Protein AF-A0A958LJ96-F1 (afdb_monomer)

Foldseek 3Di:
DLLCCQQAVLLLVLLLVCLLPVLLVLLLVLQQCVLVCVLVVCVVVVHDSCVVRQVVQLVVLLVVQLVSSVVSSVVVVVVVLCCCCPVVVDDSVVVVVVNVVPDDPVSNVNSSNLRSVLSNQLSVLSNVLSNPFDDHSVSSVVSSVVSSVVSSVVSVVSSVVSVVVVVVVCVVVVPD

Secondary structure (DSSP, 8-state):
-HHHIIIIIHHHHHHHHHIIIIIHHHHHHHHHHHHTTHHHHHHHTT--HIIIIIHHHHHHHHHHHHHHHHHHHHHHHHHHHHIIIIIT---HHHHHHHHHHH--HHHHHHHHHHHHHHHHHHHHHHHHHHHT--SHHHHHHHHHHHHHHHHHHHHHHHHHHHHHHHHHHHHHHT--

Nearest PDB structures (foldseek):
  7ch9-assembly1_G  TM=9.518E-01  e=1.137E-09  Pseudomonas aeruginosa PAO1
  7ch9-assembly1_H  TM=9.539E-01  e=8.954E-09  Pseudomonas aeruginosa PAO1
  8fee-assembly1_I  TM=9.618E-01  e=1.138E-08  Mycolicibacterium smegmatis MC2 155
  8fef-assembly1_J  TM=9.385E-01  e=2.574E-08  Mycolicibacterium smegmatis MC2 155
  6z5u-assembly1_A  TM=9.523E-01  e=6.721E-08  Acinetobacter baumannii

Solvent-accessible surface area (backbone atoms only — not comparable to full-atom values): 8596 Å² total; per-residue (Å²): 109,67,58,58,32,37,53,49,50,28,25,51,52,46,42,47,53,45,26,51,56,54,23,23,52,48,4,33,52,35,10,49,35,37,62,67,45,52,49,58,51,37,45,76,72,72,44,62,52,59,66,70,62,44,50,59,50,28,53,50,31,29,62,45,29,26,57,54,26,54,53,49,40,51,53,52,52,53,52,50,51,51,44,42,39,74,71,66,66,44,61,65,68,61,53,52,54,53,47,65,74,64,51,54,77,65,45,48,52,52,10,36,52,52,16,21,51,38,19,38,52,21,33,52,39,9,41,51,30,3,59,69,29,59,73,55,76,64,20,22,56,52,25,16,51,51,18,27,53,54,24,46,55,48,42,55,54,48,47,57,53,49,56,50,52,53,52,53,50,33,66,72,70,70,65,127

Sequence (176 aa):
VALGITRELGPVLTGLIVSARAGGAMAARLGTMRVSEQIDALEVMGLNPKQYLVSPRIIAAVLAMPLLCGVFDFVAMAGAQFLCIHVLNLDEAIFWDKITLWIDPGDINEGLFKAGVFGMVFAAVCTYMGFNTTGGAKGVGEATNKGVVYSMVLIICTNFFMTNLIRFYYGLMGID

pLDDT: mean 90.46, std 7.51, range [49.44, 97.31]

Radius of gyration: 20.04 Å; Cα contacts (8 Å, |Δi|>4): 212; chains: 1; bounding box: 49×41×55 Å

Mean predicted aligned error: 5.23 Å

Structure (mmCIF, N/CA/C/O backbone):
data_AF-A0A958LJ96-F1
#
_entry.id   AF-A0A958LJ96-F1
#
loop_
_atom_site.group_PDB
_atom_site.id
_atom_site.type_symbol
_atom_site.label_atom_id
_atom_site.label_alt_id
_atom_site.label_comp_id
_atom_site.label_asym_id
_atom_site.label_entity_id
_atom_site.label_seq_id
_atom_site.pdbx_PDB_ins_code
_atom_site.Cartn_x
_atom_site.Cartn_y
_atom_site.Cartn_z
_atom_site.occupancy
_atom_site.B_iso_or_equiv
_atom_site.auth_seq_id
_atom_site.auth_comp_id
_atom_site.auth_asym_id
_atom_site.auth_atom_id
_atom_site.pdbx_PDB_model_num
ATOM 1 N N . VAL A 1 1 ? 17.748 3.626 -15.945 1.00 70.12 1 VAL A N 1
ATOM 2 C CA . VAL A 1 1 ? 16.542 4.264 -15.363 1.00 70.12 1 VAL A CA 1
ATOM 3 C C . VAL A 1 1 ? 15.343 3.344 -15.496 1.00 70.12 1 VAL A C 1
ATOM 5 O O . VAL A 1 1 ? 14.822 2.932 -14.475 1.00 70.12 1 VAL A O 1
ATOM 8 N N . ALA A 1 2 ? 14.985 2.950 -16.719 1.00 71.44 2 ALA A N 1
ATOM 9 C CA . ALA A 1 2 ? 13.783 2.172 -16.996 1.00 71.44 2 ALA A CA 1
ATOM 10 C C . ALA A 1 2 ? 13.685 0.856 -16.180 1.00 71.44 2 ALA A C 1
ATOM 12 O O . ALA A 1 2 ? 12.790 0.753 -15.353 1.00 71.44 2 ALA A O 1
ATOM 13 N N . LEU A 1 3 ? 14.667 -0.054 -16.271 1.00 75.94 3 LEU A N 1
ATOM 14 C CA . LEU A 1 3 ? 14.675 -1.333 -15.526 1.00 75.94 3 LEU A CA 1
ATOM 15 C C . LEU A 1 3 ? 14.585 -1.179 -13.989 1.00 75.94 3 LEU A C 1
ATOM 17 O O . LEU A 1 3 ? 13.859 -1.902 -13.313 1.00 75.94 3 LEU A O 1
ATOM 21 N N . GLY A 1 4 ? 15.332 -0.228 -13.417 1.00 78.38 4 GLY A N 1
ATOM 22 C CA . GLY A 1 4 ? 15.355 -0.012 -11.963 1.00 78.38 4 GLY A CA 1
ATOM 23 C C . GLY A 1 4 ? 14.067 0.614 -11.420 1.00 78.38 4 GLY A C 1
ATOM 24 O O . GLY A 1 4 ? 13.701 0.369 -10.270 1.00 78.38 4 GLY A O 1
ATOM 25 N N . ILE A 1 5 ? 13.376 1.409 -12.244 1.00 80.50 5 ILE A N 1
ATOM 26 C CA . ILE A 1 5 ? 12.079 1.985 -11.890 1.00 80.50 5 ILE A CA 1
ATOM 27 C C . ILE A 1 5 ? 10.994 0.917 -11.986 1.00 80.50 5 ILE A C 1
ATOM 29 O O . ILE A 1 5 ? 10.329 0.672 -10.988 1.00 80.50 5 ILE A O 1
ATOM 33 N N . THR A 1 6 ? 10.875 0.220 -13.114 1.00 78.38 6 THR A N 1
ATOM 34 C CA . THR A 1 6 ? 9.764 -0.715 -13.345 1.00 78.38 6 THR A CA 1
ATOM 35 C C . THR A 1 6 ? 9.784 -1.935 -12.419 1.00 78.38 6 THR A C 1
ATOM 37 O O . THR A 1 6 ? 8.726 -2.383 -11.985 1.00 78.38 6 THR A O 1
ATOM 40 N N . ARG A 1 7 ? 10.960 -2.466 -12.047 1.00 79.50 7 ARG A N 1
ATOM 41 C CA . ARG A 1 7 ? 11.039 -3.682 -11.205 1.00 79.50 7 ARG A CA 1
ATOM 42 C C . ARG A 1 7 ? 10.992 -3.453 -9.701 1.00 79.50 7 ARG A C 1
ATOM 44 O O . ARG A 1 7 ? 10.573 -4.345 -8.958 1.00 79.50 7 ARG A O 1
ATOM 51 N N . GLU A 1 8 ? 11.520 -2.324 -9.240 1.00 85.38 8 GLU A N 1
ATOM 52 C CA . GLU A 1 8 ? 11.842 -2.125 -7.822 1.00 85.38 8 GLU A CA 1
ATOM 53 C C . GLU A 1 8 ? 11.304 -0.790 -7.313 1.00 85.38 8 GLU A C 1
ATOM 55 O O . GLU A 1 8 ? 10.409 -0.758 -6.468 1.00 85.38 8 GLU A O 1
ATOM 60 N N . LEU A 1 9 ? 11.826 0.330 -7.825 1.00 87.50 9 LEU A N 1
ATOM 61 C CA . LEU A 1 9 ? 11.530 1.639 -7.241 1.00 87.50 9 LEU A CA 1
ATOM 62 C C . LEU A 1 9 ? 10.073 2.067 -7.455 1.00 87.50 9 LEU A C 1
ATOM 64 O O . LEU A 1 9 ? 9.486 2.639 -6.542 1.00 87.50 9 LEU A O 1
ATOM 68 N N . GLY A 1 10 ? 9.476 1.778 -8.609 1.00 88.56 10 GLY A N 1
ATOM 69 C CA . GLY A 1 10 ? 8.091 2.122 -8.937 1.00 88.56 10 GLY A CA 1
ATOM 70 C C . GLY A 1 10 ? 7.085 1.506 -7.963 1.00 88.56 10 GLY A C 1
ATOM 71 O O . GLY A 1 10 ? 6.395 2.250 -7.251 1.00 88.56 10 GLY A O 1
ATOM 72 N N . PRO A 1 11 ? 7.051 0.166 -7.830 1.00 91.12 11 PRO A N 1
ATOM 73 C CA . PRO A 1 11 ? 6.160 -0.520 -6.897 1.00 91.12 11 PRO A CA 1
ATOM 74 C C . PRO A 1 11 ? 6.373 -0.104 -5.438 1.00 91.12 11 PRO A C 1
ATOM 76 O O . PRO A 1 11 ? 5.402 0.123 -4.710 1.00 91.12 11 PRO A O 1
ATOM 79 N N . VAL A 1 12 ? 7.631 0.038 -5.001 1.00 94.19 12 VAL A N 1
ATOM 80 C CA . VAL A 1 12 ? 7.959 0.391 -3.612 1.00 94.19 12 VAL A CA 1
ATOM 81 C C . VAL A 1 12 ? 7.545 1.825 -3.290 1.00 94.19 12 VAL A C 1
ATOM 83 O O . VAL A 1 12 ? 6.852 2.049 -2.297 1.00 94.19 12 VAL A O 1
ATOM 86 N N . LEU A 1 13 ? 7.918 2.805 -4.120 1.00 94.38 13 LEU A N 1
ATOM 87 C CA . LEU A 1 13 ? 7.583 4.212 -3.878 1.00 94.38 13 LEU A CA 1
ATOM 88 C C . LEU A 1 13 ? 6.072 4.443 -3.936 1.00 94.38 13 LEU A C 1
ATOM 90 O O . LEU A 1 13 ? 5.521 5.116 -3.062 1.00 94.38 13 LEU A O 1
ATOM 94 N N . THR A 1 14 ? 5.392 3.826 -4.906 1.00 94.31 14 THR A N 1
ATOM 95 C CA . THR A 1 14 ? 3.927 3.863 -4.990 1.00 94.31 14 THR A CA 1
ATOM 96 C C . THR A 1 14 ? 3.304 3.270 -3.726 1.00 94.31 14 THR A C 1
ATOM 98 O O . THR A 1 14 ? 2.437 3.893 -3.114 1.00 94.31 14 THR A O 1
ATOM 101 N N . GLY A 1 15 ? 3.791 2.112 -3.268 1.00 94.31 15 GLY A N 1
ATOM 102 C CA . GLY A 1 15 ? 3.335 1.468 -2.035 1.00 94.31 15 GLY A CA 1
ATOM 103 C C . GLY A 1 15 ? 3.486 2.347 -0.796 1.00 94.31 15 GLY A C 1
ATOM 104 O O . GLY A 1 15 ? 2.545 2.461 -0.011 1.00 94.31 15 GLY A O 1
ATOM 105 N N . LEU A 1 16 ? 4.633 3.010 -0.631 1.00 95.75 16 LEU A N 1
ATOM 106 C CA . LEU A 1 16 ? 4.902 3.891 0.509 1.00 95.75 16 LEU A CA 1
ATOM 107 C C . LEU A 1 16 ? 3.998 5.134 0.517 1.00 95.75 16 LEU A C 1
ATOM 109 O O . LEU A 1 16 ? 3.472 5.517 1.562 1.00 95.75 16 LEU A O 1
ATOM 113 N N . ILE A 1 17 ? 3.790 5.768 -0.639 1.00 95.69 17 ILE A N 1
ATOM 114 C CA . ILE A 1 17 ? 2.962 6.980 -0.739 1.00 95.69 17 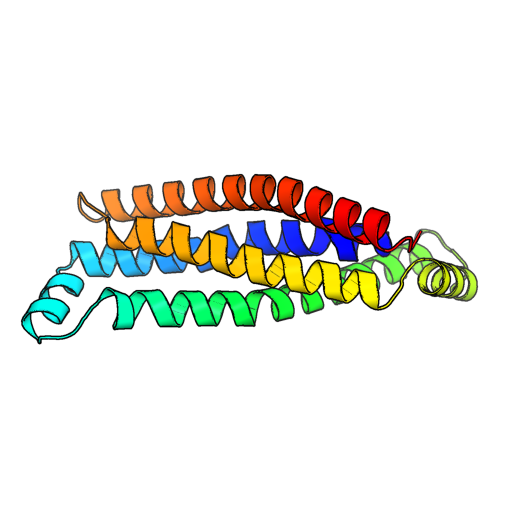ILE A CA 1
ATOM 115 C C . ILE A 1 17 ? 1.480 6.639 -0.540 1.00 95.69 17 ILE A C 1
ATOM 117 O O . ILE A 1 17 ? 0.760 7.334 0.189 1.00 95.69 17 ILE A O 1
ATOM 121 N N . VAL A 1 18 ? 1.012 5.560 -1.171 1.00 95.75 18 VAL A N 1
ATOM 122 C CA . VAL A 1 18 ? -0.391 5.137 -1.092 1.00 95.75 18 VAL A CA 1
ATOM 123 C C . VAL A 1 18 ? -0.729 4.627 0.307 1.00 95.75 18 VAL A C 1
ATOM 125 O O . VAL A 1 18 ? -1.793 4.972 0.825 1.00 95.75 18 VAL A O 1
ATOM 128 N N . SER A 1 19 ? 0.167 3.892 0.972 1.00 95.75 19 SER A N 1
ATOM 129 C CA . SER A 1 19 ? -0.056 3.460 2.357 1.00 95.75 19 SER A CA 1
ATOM 130 C C . SER A 1 19 ? -0.181 4.652 3.312 1.00 95.75 19 SER A C 1
ATOM 132 O O . SER A 1 19 ? -1.082 4.671 4.153 1.00 95.75 19 SER A O 1
ATOM 134 N N . ALA A 1 20 ? 0.623 5.703 3.119 1.00 95.31 20 ALA A N 1
ATOM 135 C CA . ALA A 1 20 ? 0.533 6.927 3.910 1.00 95.31 20 ALA A CA 1
ATOM 136 C C . ALA A 1 20 ? -0.816 7.638 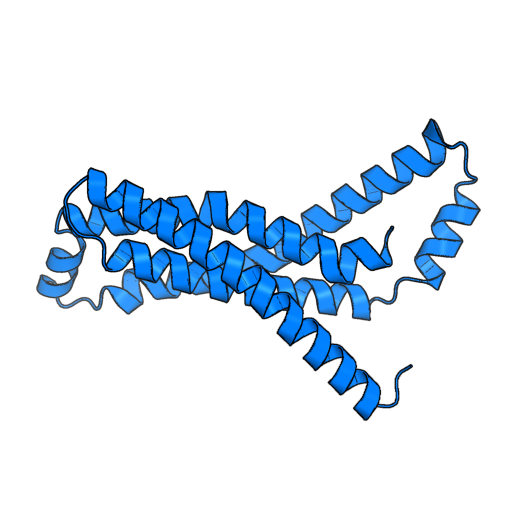3.740 1.00 95.31 20 ALA A C 1
ATOM 138 O O . ALA A 1 20 ? -1.469 8.003 4.718 1.00 95.31 20 ALA A O 1
ATOM 139 N N . ARG A 1 21 ? -1.245 7.845 2.489 1.00 95.75 21 ARG A N 1
ATOM 140 C CA . ARG A 1 21 ? -2.447 8.629 2.169 1.00 95.75 21 ARG A CA 1
ATOM 141 C C . ARG A 1 21 ? -3.723 7.806 2.295 1.00 95.75 21 ARG A C 1
ATOM 143 O O . ARG A 1 21 ? -4.604 8.143 3.085 1.00 95.75 21 ARG A O 1
ATOM 150 N N . ALA A 1 22 ? -3.837 6.745 1.502 1.00 95.56 22 ALA A N 1
ATOM 151 C CA . ALA A 1 22 ? -5.030 5.911 1.451 1.00 95.56 22 ALA A CA 1
ATOM 152 C C . ALA A 1 22 ? -5.120 5.001 2.680 1.00 95.56 22 ALA A C 1
ATOM 154 O O . ALA A 1 22 ? -6.177 4.942 3.305 1.00 95.56 22 ALA A O 1
ATOM 155 N N . GLY A 1 23 ? -4.018 4.354 3.0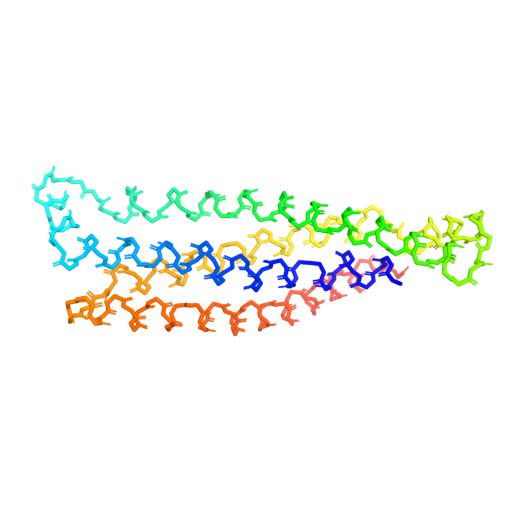76 1.00 95.56 23 GLY A N 1
ATOM 156 C CA . GLY A 1 23 ? -3.977 3.520 4.282 1.00 95.56 23 GLY A CA 1
ATOM 157 C C . GLY A 1 23 ? -4.273 4.320 5.553 1.00 95.56 23 GLY A C 1
ATOM 158 O O . GLY A 1 23 ? -5.119 3.915 6.352 1.00 95.56 23 GLY A O 1
ATOM 159 N N . GLY A 1 24 ? -3.681 5.512 5.688 1.00 95.69 24 GLY A N 1
ATOM 160 C CA . GLY A 1 24 ? -3.994 6.442 6.775 1.00 95.69 24 GLY A CA 1
ATOM 161 C C . GLY A 1 24 ? -5.479 6.826 6.825 1.00 95.69 24 GLY A C 1
ATOM 162 O O . GLY A 1 24 ? -6.120 6.718 7.869 1.00 95.69 24 GLY A O 1
ATOM 163 N N . ALA A 1 25 ? -6.076 7.186 5.684 1.00 96.69 25 ALA A N 1
ATOM 164 C CA . ALA A 1 25 ? -7.505 7.499 5.612 1.00 96.69 25 ALA A CA 1
ATOM 165 C C . ALA A 1 25 ? -8.408 6.293 5.944 1.00 96.69 25 ALA A C 1
ATOM 167 O O . ALA A 1 25 ? -9.453 6.461 6.578 1.00 96.69 25 ALA A O 1
ATOM 168 N N . MET A 1 26 ? -8.020 5.076 5.541 1.00 95.69 26 MET A N 1
ATOM 169 C CA . MET A 1 26 ? -8.741 3.844 5.884 1.00 95.69 26 MET A CA 1
ATOM 170 C C . MET A 1 26 ? -8.707 3.572 7.390 1.00 95.69 26 MET A C 1
ATOM 172 O O . MET A 1 26 ? -9.757 3.307 7.979 1.00 95.69 26 MET A O 1
ATOM 176 N N . ALA A 1 27 ? -7.524 3.670 8.006 1.00 96.38 27 ALA A N 1
ATOM 177 C CA . ALA A 1 27 ? -7.338 3.477 9.440 1.00 96.38 27 ALA A CA 1
ATOM 178 C C . ALA A 1 27 ? -8.127 4.518 10.246 1.00 96.38 27 ALA A C 1
ATOM 180 O O . ALA A 1 27 ? -8.875 4.146 11.148 1.00 96.38 27 ALA A O 1
ATOM 181 N N . ALA A 1 28 ? -8.045 5.795 9.862 1.00 96.56 28 ALA A N 1
ATOM 182 C CA . ALA A 1 28 ? -8.764 6.878 10.522 1.00 96.56 28 ALA A CA 1
ATOM 183 C C . ALA A 1 28 ? -10.285 6.680 10.463 1.00 96.56 28 ALA A C 1
ATOM 185 O O . ALA A 1 28 ? -10.952 6.762 11.490 1.00 96.56 28 ALA A O 1
ATOM 186 N N . ARG A 1 29 ? -10.842 6.347 9.288 1.00 96.06 29 ARG A N 1
ATOM 187 C CA . ARG A 1 29 ? -12.288 6.101 9.144 1.00 96.06 29 ARG A CA 1
ATOM 188 C C . ARG A 1 29 ? -12.759 4.930 9.999 1.00 96.06 29 ARG A C 1
ATOM 190 O O . ARG A 1 29 ? -13.771 5.053 10.678 1.00 96.06 29 ARG A O 1
ATOM 197 N N . LEU A 1 30 ? -12.037 3.809 9.979 1.00 96.12 30 LEU A N 1
ATOM 198 C CA . LEU A 1 30 ? -12.361 2.659 10.827 1.00 96.12 30 LEU A CA 1
ATOM 199 C C . LEU A 1 30 ? -12.249 2.993 12.314 1.00 96.12 30 LEU A C 1
ATOM 201 O O . LEU A 1 30 ? -13.141 2.633 13.075 1.00 96.12 30 LEU A O 1
ATOM 205 N N . GLY A 1 31 ? -11.207 3.721 12.709 1.00 96.50 31 GLY A N 1
ATOM 206 C CA . GLY A 1 31 ? -11.014 4.150 14.088 1.00 96.50 31 GLY A CA 1
ATOM 207 C C . GLY A 1 31 ? -12.133 5.066 14.570 1.00 96.50 31 GLY A C 1
ATOM 208 O O . GLY A 1 31 ? -12.661 4.859 15.659 1.00 96.50 31 GLY A O 1
ATOM 209 N N . THR A 1 32 ? -12.564 6.031 13.752 1.00 96.31 32 THR A N 1
ATOM 210 C CA . THR A 1 32 ? -13.722 6.878 14.070 1.00 96.31 32 THR A CA 1
ATOM 211 C C . THR A 1 32 ? -14.994 6.047 14.209 1.00 96.31 32 THR A C 1
ATOM 213 O O . THR A 1 32 ? -15.703 6.203 15.196 1.00 96.31 32 THR A O 1
ATOM 216 N N . MET A 1 33 ? -15.261 5.119 13.283 1.00 96.38 33 MET A N 1
ATOM 217 C CA . MET A 1 33 ? -16.422 4.226 13.386 1.00 96.38 33 MET A CA 1
ATOM 218 C C . MET A 1 33 ? -16.378 3.363 14.653 1.00 96.38 33 MET A C 1
ATOM 220 O O . MET A 1 33 ? -17.421 3.124 15.255 1.00 96.38 33 MET A O 1
ATOM 224 N N . ARG A 1 34 ? -15.189 2.905 15.067 1.00 94.94 34 ARG A N 1
ATOM 225 C CA . ARG A 1 34 ? -15.015 2.114 16.290 1.00 94.94 34 ARG A CA 1
ATOM 226 C C . ARG A 1 34 ? -15.296 2.942 17.539 1.00 94.94 34 ARG A C 1
ATOM 228 O O . ARG A 1 34 ? -16.047 2.512 18.398 1.00 94.94 34 ARG A O 1
ATOM 235 N N . VAL A 1 35 ? -14.712 4.135 17.625 1.00 95.25 35 VAL A N 1
ATOM 236 C CA . VAL A 1 35 ? -14.856 5.033 18.781 1.00 95.25 35 VAL A CA 1
ATOM 237 C C . VAL A 1 35 ? -16.273 5.602 18.899 1.00 95.25 35 VAL A C 1
ATOM 239 O O . VAL A 1 35 ? -16.715 5.903 20.001 1.00 95.25 35 VAL A O 1
ATOM 242 N N . SER A 1 36 ? -16.988 5.744 17.783 1.00 94.94 36 SER A N 1
ATOM 243 C CA . SER A 1 36 ? -18.396 6.153 17.755 1.00 94.94 36 SER A CA 1
ATOM 244 C C . SER A 1 36 ? -19.380 4.980 17.866 1.00 94.94 36 SER A C 1
ATOM 246 O O . SER A 1 36 ? -20.544 5.163 17.525 1.00 94.94 36 SER A O 1
ATOM 248 N N . GLU A 1 37 ? -18.922 3.786 18.263 1.00 94.69 37 GLU A N 1
ATOM 249 C CA . GLU A 1 37 ? -19.738 2.569 18.454 1.00 94.69 37 GLU A CA 1
ATOM 250 C C . GLU A 1 37 ? -20.515 2.107 17.202 1.00 94.69 37 GLU A C 1
ATOM 252 O O . GLU A 1 37 ? -21.365 1.220 17.258 1.00 94.69 37 GLU A O 1
ATOM 257 N N . GLN A 1 38 ? -20.198 2.647 16.019 1.00 94.69 38 GLN A N 1
ATOM 258 C CA . GLN A 1 38 ? -20.876 2.287 14.768 1.00 94.69 38 GLN A CA 1
ATOM 259 C C . GLN A 1 38 ? -20.559 0.849 14.350 1.00 94.69 38 GLN A C 1
ATOM 261 O O . GLN A 1 38 ? -21.370 0.198 13.697 1.00 94.69 38 GLN A O 1
ATOM 266 N N . ILE A 1 39 ? -19.374 0.347 14.712 1.00 93.56 39 ILE A N 1
ATOM 267 C CA . ILE A 1 39 ? -18.997 -1.049 14.464 1.00 93.56 39 ILE A CA 1
ATOM 268 C C . ILE A 1 39 ? -19.811 -1.993 15.356 1.00 93.56 39 ILE A C 1
ATOM 270 O O . ILE A 1 39 ? -20.287 -3.010 14.862 1.00 93.56 39 ILE A O 1
ATOM 274 N N . ASP A 1 40 ? -20.019 -1.640 16.626 1.00 93.62 40 ASP A N 1
ATOM 275 C CA . ASP A 1 40 ? -20.813 -2.448 17.559 1.00 93.62 40 ASP A CA 1
ATOM 276 C C . ASP A 1 40 ? -22.300 -2.432 17.168 1.00 93.62 40 ASP A C 1
ATOM 278 O O . ASP A 1 40 ? -22.967 -3.465 17.192 1.00 93.62 40 ASP A O 1
ATOM 282 N N . ALA A 1 41 ? -22.803 -1.292 16.683 1.00 95.25 41 ALA A N 1
ATOM 283 C CA . ALA A 1 41 ? -24.150 -1.196 16.126 1.00 95.25 41 ALA A CA 1
ATOM 284 C C . ALA A 1 41 ? -24.372 -2.172 14.952 1.00 95.25 41 ALA A C 1
ATOM 286 O O . ALA A 1 41 ? -25.423 -2.806 14.877 1.00 95.25 41 ALA A O 1
ATOM 287 N N . LEU A 1 42 ? -23.382 -2.350 14.066 1.00 94.31 42 LEU A N 1
ATOM 288 C CA . LEU A 1 42 ? -23.468 -3.328 12.972 1.00 94.31 42 LEU A CA 1
ATOM 289 C C . LEU A 1 42 ? -23.562 -4.773 13.488 1.00 94.31 42 LEU A C 1
ATOM 291 O O . LEU A 1 42 ? -24.309 -5.566 12.915 1.00 94.31 42 LEU A O 1
ATOM 295 N N . GLU A 1 43 ? -22.850 -5.109 14.568 1.00 93.69 43 GLU A N 1
ATOM 296 C CA . GLU A 1 43 ? -22.921 -6.441 15.185 1.00 93.69 43 GLU A CA 1
ATOM 297 C C . GLU A 1 43 ? -24.299 -6.704 15.806 1.00 93.69 43 GLU A C 1
ATOM 299 O O . GLU A 1 43 ? -24.868 -7.777 15.605 1.00 93.69 43 GLU A O 1
ATOM 304 N N . VAL A 1 44 ? -24.893 -5.707 16.475 1.00 95.81 44 VAL A N 1
ATOM 305 C CA . VAL A 1 44 ? -26.257 -5.801 17.035 1.00 95.81 44 VAL A CA 1
ATOM 306 C C . VAL A 1 44 ? -27.314 -5.966 15.936 1.00 95.81 44 VAL A C 1
ATOM 308 O O . VAL A 1 44 ? -28.315 -6.651 16.135 1.00 95.81 44 VAL A O 1
ATOM 311 N N . MET A 1 45 ? -27.078 -5.403 14.748 1.00 95.06 45 MET A N 1
ATOM 312 C CA . MET A 1 45 ? -27.930 -5.597 13.567 1.00 95.06 45 MET A CA 1
ATOM 313 C C . MET A 1 45 ? -27.757 -6.979 12.905 1.00 95.06 45 MET A C 1
ATOM 315 O O . MET A 1 45 ? -28.385 -7.247 11.881 1.00 95.06 45 MET A O 1
ATOM 319 N N . GLY A 1 46 ? -26.916 -7.859 13.460 1.00 92.94 46 GLY A N 1
ATOM 320 C CA . GLY A 1 46 ? -26.665 -9.203 12.938 1.00 92.94 46 GLY A CA 1
ATOM 321 C C . GLY A 1 46 ? -25.731 -9.242 11.724 1.00 92.94 46 GLY A C 1
ATOM 322 O O . GLY A 1 46 ? -25.653 -10.265 11.045 1.00 92.94 46 GLY A O 1
ATOM 323 N N . LEU A 1 47 ? -25.023 -8.147 11.425 1.00 93.75 47 LEU A N 1
ATOM 324 C CA . LEU A 1 47 ? -24.064 -8.080 10.323 1.00 93.75 47 LEU A CA 1
ATOM 325 C C . LEU A 1 47 ? -22.651 -8.411 10.813 1.00 93.75 47 LEU A C 1
ATOM 327 O O . LEU A 1 47 ? -22.254 -8.035 11.910 1.00 93.75 47 LEU A O 1
ATOM 331 N N . ASN A 1 48 ? -21.849 -9.066 9.967 1.00 94.31 48 ASN A N 1
ATOM 332 C CA . ASN A 1 48 ? -20.430 -9.289 10.247 1.00 94.31 48 ASN A CA 1
ATOM 333 C C . ASN A 1 48 ? -19.604 -8.059 9.809 1.00 94.31 48 ASN A C 1
ATOM 335 O O . ASN A 1 48 ? -19.375 -7.874 8.605 1.00 94.31 48 ASN A O 1
ATOM 339 N N . PRO A 1 49 ? -19.100 -7.227 10.740 1.00 91.62 49 PRO A N 1
ATOM 340 C CA . PRO A 1 49 ? -18.437 -5.973 10.395 1.00 91.62 49 PRO A CA 1
ATOM 341 C C . PRO A 1 49 ? -17.098 -6.185 9.684 1.00 91.62 49 PRO A C 1
ATOM 343 O O . PRO A 1 49 ? -16.695 -5.344 8.881 1.00 91.62 49 PRO A O 1
ATOM 346 N N . LYS A 1 50 ? -16.405 -7.310 9.911 1.00 92.50 50 LYS A N 1
ATOM 347 C CA . LYS A 1 50 ? -15.137 -7.611 9.223 1.00 92.50 50 LYS A CA 1
ATOM 348 C C . LYS A 1 50 ? -15.378 -7.843 7.735 1.00 92.50 50 LYS A C 1
ATOM 350 O O . LYS A 1 50 ? -14.693 -7.263 6.893 1.00 92.50 50 LYS A O 1
ATOM 355 N N . GLN A 1 51 ? -16.387 -8.640 7.401 1.00 91.75 51 GLN A N 1
ATOM 356 C CA . GLN A 1 51 ? -16.749 -8.886 6.008 1.00 91.75 51 GLN A CA 1
ATOM 357 C C . GLN A 1 51 ? -17.300 -7.619 5.339 1.00 91.75 51 GLN A C 1
ATOM 359 O O . GLN A 1 51 ? -16.961 -7.344 4.193 1.00 91.75 51 GLN A O 1
ATOM 364 N N . TYR A 1 52 ? -18.085 -6.818 6.063 1.00 91.75 52 TYR A N 1
ATOM 365 C CA . TYR A 1 52 ? -18.718 -5.622 5.509 1.00 91.75 52 TYR A CA 1
ATOM 366 C C . TYR A 1 52 ? -17.758 -4.430 5.339 1.00 91.75 52 TYR A C 1
ATOM 368 O O . TYR A 1 52 ? -17.860 -3.682 4.372 1.00 91.75 52 TYR A O 1
ATOM 376 N N . LEU A 1 53 ? -16.806 -4.240 6.260 1.00 93.75 53 LEU A N 1
ATOM 377 C CA . LEU A 1 53 ? -15.933 -3.060 6.280 1.00 93.75 53 LEU A CA 1
ATOM 378 C C . LEU A 1 53 ? -14.495 -3.341 5.828 1.00 93.75 53 LEU A C 1
ATOM 380 O O . LEU A 1 53 ? -13.858 -2.452 5.260 1.00 93.75 53 LEU A O 1
ATOM 384 N N . VAL A 1 54 ? -13.938 -4.520 6.116 1.00 94.50 54 VAL A N 1
ATOM 385 C CA . VAL A 1 54 ? -12.507 -4.803 5.890 1.00 94.50 54 VAL A CA 1
ATOM 386 C C . VAL A 1 54 ? -12.281 -5.438 4.522 1.00 94.50 54 VAL A C 1
ATOM 388 O O . VAL A 1 54 ? -11.508 -4.907 3.726 1.00 94.50 54 VAL A O 1
ATOM 391 N N . SER A 1 55 ? -12.996 -6.524 4.216 1.00 94.81 55 SER A N 1
ATOM 392 C CA . SER A 1 55 ? -12.851 -7.267 2.954 1.00 94.81 55 SER A CA 1
ATOM 393 C C . SER A 1 55 ? -12.929 -6.391 1.689 1.00 94.81 55 SER A C 1
ATOM 395 O O . SER A 1 55 ? -11.975 -6.424 0.905 1.00 94.81 55 SER A O 1
ATOM 397 N N . PRO A 1 56 ? -13.958 -5.537 1.488 1.00 95.38 56 PRO A N 1
ATOM 398 C CA . PRO A 1 56 ? -14.047 -4.731 0.269 1.00 95.38 56 PRO A CA 1
ATOM 399 C C . PRO A 1 56 ? -12.896 -3.729 0.128 1.00 95.38 56 PRO A C 1
ATOM 401 O O . PRO A 1 56 ? -12.474 -3.433 -0.987 1.00 95.38 56 PRO A O 1
ATOM 404 N N . ARG A 1 57 ? -12.341 -3.228 1.240 1.00 95.50 57 ARG A N 1
ATOM 405 C CA . ARG A 1 57 ? -11.206 -2.291 1.212 1.00 95.50 57 ARG A CA 1
ATOM 406 C C . ARG A 1 57 ? -9.911 -2.975 0.799 1.00 95.50 57 ARG A C 1
ATOM 408 O O . ARG A 1 57 ? -9.144 -2.386 0.045 1.00 95.50 57 ARG A O 1
ATOM 415 N N . ILE A 1 58 ? -9.687 -4.207 1.259 1.00 95.81 58 ILE A N 1
ATOM 416 C CA . ILE A 1 58 ? -8.521 -4.998 0.853 1.00 95.81 58 ILE A CA 1
ATOM 417 C C . ILE A 1 58 ? -8.603 -5.305 -0.643 1.00 95.81 58 ILE A C 1
ATOM 419 O O . ILE A 1 58 ? -7.641 -5.055 -1.361 1.00 95.81 58 ILE A O 1
ATOM 423 N N . ILE A 1 59 ? -9.760 -5.760 -1.134 1.00 96.38 59 ILE A N 1
ATOM 424 C CA . ILE A 1 59 ? -9.958 -6.043 -2.564 1.00 96.38 59 ILE A CA 1
ATOM 425 C C . ILE A 1 59 ? -9.737 -4.774 -3.398 1.00 96.38 59 ILE A C 1
ATOM 427 O O . ILE A 1 59 ? -8.998 -4.801 -4.380 1.00 96.38 59 ILE A O 1
ATOM 431 N N . ALA A 1 60 ? -10.312 -3.643 -2.976 1.00 96.06 60 ALA A N 1
ATOM 432 C CA . ALA A 1 60 ? -10.115 -2.366 -3.655 1.00 96.06 60 ALA A CA 1
ATOM 433 C C . ALA A 1 60 ? -8.637 -1.942 -3.688 1.00 96.06 60 ALA A C 1
ATOM 435 O O . ALA A 1 60 ? -8.165 -1.482 -4.722 1.00 96.06 60 ALA A O 1
ATOM 436 N N . ALA A 1 61 ? -7.890 -2.124 -2.594 1.00 96.56 61 ALA A N 1
ATOM 437 C CA . ALA A 1 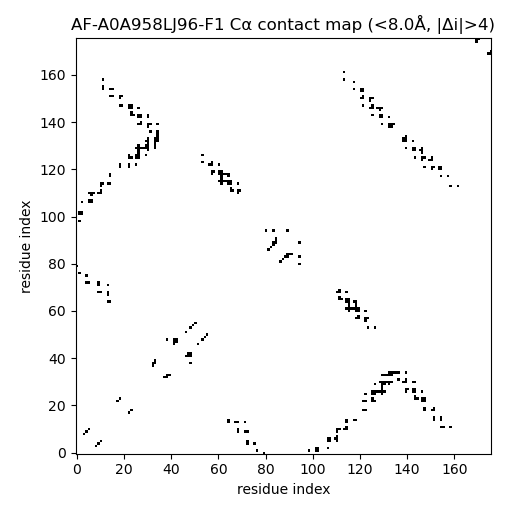61 ? -6.467 -1.791 -2.543 1.00 96.56 61 ALA A CA 1
ATOM 438 C C . ALA A 1 61 ? -5.619 -2.691 -3.453 1.00 96.56 61 ALA A C 1
ATOM 440 O O . ALA A 1 61 ? -4.746 -2.188 -4.156 1.00 96.56 61 ALA A O 1
ATOM 441 N N . VAL A 1 62 ? -5.899 -3.997 -3.481 1.00 96.56 62 VAL A N 1
ATOM 442 C CA . VAL A 1 62 ? -5.195 -4.962 -4.342 1.00 96.56 62 VAL A CA 1
ATOM 443 C C . VAL A 1 62 ? -5.416 -4.657 -5.821 1.00 96.56 62 VAL A C 1
ATOM 445 O O . VAL A 1 62 ? -4.479 -4.760 -6.602 1.00 96.56 62 VAL A O 1
ATOM 448 N N . LEU A 1 63 ? -6.627 -4.249 -6.208 1.00 96.06 63 LEU A N 1
ATOM 449 C CA . LEU A 1 63 ? -6.937 -3.894 -7.595 1.00 96.06 63 LEU A CA 1
ATOM 450 C C . LEU A 1 63 ? -6.411 -2.507 -7.984 1.00 96.06 63 LEU A C 1
ATOM 452 O O . LEU A 1 63 ? -5.941 -2.316 -9.102 1.00 96.06 63 LEU A O 1
ATOM 456 N N . ALA A 1 64 ? -6.478 -1.533 -7.074 1.00 96.19 64 ALA A N 1
ATOM 457 C CA . ALA A 1 64 ? -6.037 -0.172 -7.356 1.00 96.19 64 ALA A CA 1
ATOM 458 C C . ALA A 1 64 ? -4.508 -0.060 -7.437 1.00 96.19 64 ALA A C 1
ATOM 460 O O . ALA A 1 64 ? -3.994 0.678 -8.272 1.00 96.19 64 ALA A O 1
ATOM 461 N N . MET A 1 65 ? -3.768 -0.785 -6.595 1.00 95.56 65 MET A N 1
ATOM 462 C CA . MET A 1 65 ? -2.314 -0.629 -6.497 1.00 95.56 65 MET A CA 1
ATOM 463 C C . MET A 1 65 ? -1.541 -0.880 -7.802 1.00 95.56 65 MET A C 1
ATOM 465 O O . MET A 1 65 ? -0.714 -0.034 -8.141 1.00 95.56 65 MET A O 1
ATOM 469 N N . PRO A 1 66 ? -1.795 -1.958 -8.566 1.00 94.81 66 PRO A N 1
ATOM 470 C CA . PRO A 1 66 ? -1.149 -2.165 -9.860 1.00 94.81 66 PRO A CA 1
ATOM 471 C C . PRO A 1 66 ? -1.448 -1.031 -10.845 1.00 94.81 66 PRO A C 1
ATOM 473 O O . PRO A 1 66 ? -0.550 -0.559 -11.532 1.00 94.81 66 PRO A O 1
ATOM 476 N N . LEU A 1 67 ? -2.689 -0.533 -10.868 1.00 95.25 67 LEU A N 1
ATOM 477 C CA . LEU A 1 67 ? -3.078 0.575 -11.744 1.00 95.25 67 LEU A CA 1
ATOM 478 C C . LEU A 1 67 ? -2.327 1.864 -11.385 1.00 95.25 67 LEU A C 1
ATOM 480 O O . LEU A 1 67 ? -1.810 2.543 -12.268 1.00 95.25 67 LEU A O 1
ATOM 484 N N . LEU A 1 68 ? -2.225 2.183 -10.091 1.00 94.81 68 LEU A N 1
ATOM 485 C CA . LEU A 1 68 ? -1.453 3.335 -9.622 1.00 94.81 68 LEU A CA 1
ATOM 486 C C . LEU A 1 68 ? 0.046 3.187 -9.914 1.00 94.81 68 LEU A C 1
ATOM 488 O O . LEU A 1 68 ? 0.680 4.172 -10.285 1.00 94.81 68 LEU A O 1
ATOM 492 N N . CYS A 1 69 ? 0.597 1.978 -9.789 1.00 94.31 69 CYS A N 1
ATOM 493 C CA . CYS A 1 69 ? 1.992 1.699 -10.131 1.00 94.31 69 CYS A CA 1
ATOM 494 C C . CYS A 1 69 ? 2.251 1.908 -11.627 1.00 94.31 69 CYS A C 1
ATOM 496 O O . CYS A 1 69 ? 3.195 2.600 -11.986 1.00 94.31 69 CYS A O 1
ATOM 498 N N . GLY A 1 70 ? 1.369 1.412 -12.500 1.00 92.25 70 GLY A N 1
ATOM 499 C CA . GLY A 1 70 ? 1.500 1.618 -13.944 1.00 92.25 70 GLY A CA 1
ATOM 500 C C . GLY A 1 70 ? 1.471 3.098 -14.341 1.00 92.25 70 GLY A C 1
ATOM 501 O O . GLY 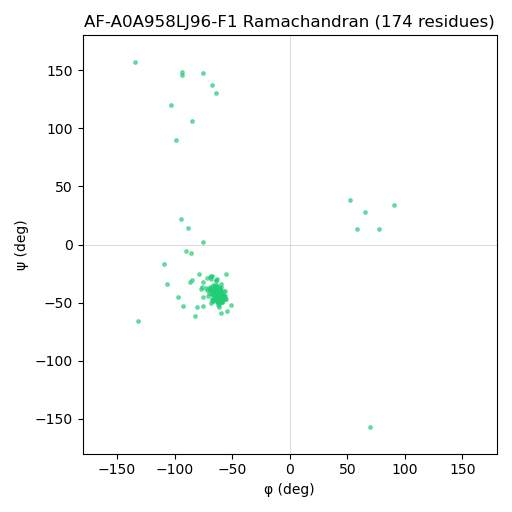A 1 70 ? 2.244 3.530 -15.195 1.00 92.25 70 GLY A O 1
ATOM 502 N N . VAL A 1 71 ? 0.632 3.907 -13.682 1.00 93.94 71 VAL A N 1
ATOM 503 C CA . VAL A 1 71 ? 0.632 5.368 -13.878 1.00 93.94 71 VAL A CA 1
ATOM 504 C C . VAL A 1 71 ? 1.941 5.992 -13.389 1.00 93.94 71 VAL A C 1
ATOM 506 O O . VAL A 1 71 ? 2.487 6.862 -14.066 1.00 93.94 71 VAL A O 1
ATOM 509 N N . PHE A 1 72 ? 2.457 5.554 -12.238 1.00 92.88 72 PHE A N 1
ATOM 510 C CA . PHE A 1 72 ? 3.735 6.030 -11.710 1.00 92.88 72 PHE A CA 1
ATOM 511 C C . PHE A 1 72 ? 4.885 5.737 -12.679 1.00 92.88 72 PHE A C 1
ATOM 513 O O . PHE A 1 72 ? 5.643 6.647 -13.014 1.00 92.88 72 PHE A O 1
ATOM 520 N N . ASP A 1 73 ? 4.973 4.504 -13.178 1.00 90.38 73 ASP A N 1
ATOM 521 C CA . ASP A 1 73 ? 6.021 4.076 -14.105 1.00 90.38 73 ASP A CA 1
ATOM 522 C C . ASP A 1 73 ? 5.946 4.841 -15.430 1.00 90.38 73 ASP A C 1
ATOM 524 O O . ASP A 1 73 ? 6.968 5.312 -15.929 1.00 90.38 73 ASP A O 1
ATOM 528 N N . PHE A 1 74 ? 4.738 5.062 -15.960 1.00 90.56 74 PHE A N 1
ATOM 529 C CA . PHE A 1 74 ? 4.539 5.860 -17.170 1.00 90.56 74 PHE A CA 1
ATOM 530 C C . PHE A 1 74 ? 5.038 7.302 -17.002 1.00 90.56 74 PHE A C 1
ATOM 532 O O . PHE A 1 74 ? 5.812 7.799 -17.823 1.00 90.56 74 PHE A O 1
ATOM 539 N N . VAL A 1 75 ? 4.638 7.976 -15.919 1.00 93.25 75 VAL A N 1
ATOM 540 C CA . VAL A 1 75 ? 5.065 9.358 -15.645 1.00 93.25 75 VAL A CA 1
ATOM 541 C C . VAL A 1 75 ? 6.572 9.422 -15.388 1.00 93.25 75 VAL A C 1
ATOM 543 O O . VAL A 1 75 ? 7.239 10.346 -15.855 1.00 93.25 75 VAL A O 1
ATOM 546 N N . ALA A 1 76 ? 7.131 8.430 -14.695 1.00 90.62 76 ALA A N 1
ATOM 547 C CA . ALA A 1 76 ? 8.562 8.341 -14.443 1.00 90.62 76 ALA A CA 1
ATOM 548 C C . ALA A 1 76 ? 9.367 8.155 -15.741 1.00 90.62 76 ALA A C 1
ATOM 550 O O . ALA A 1 76 ? 10.398 8.808 -15.919 1.00 90.62 76 ALA A O 1
ATOM 551 N N . MET A 1 77 ? 8.889 7.323 -16.673 1.00 88.25 77 MET A N 1
ATOM 552 C CA . MET A 1 77 ? 9.508 7.149 -17.991 1.00 88.25 77 MET A CA 1
ATOM 553 C C . MET A 1 77 ? 9.422 8.420 -18.841 1.00 88.25 77 MET A C 1
ATOM 555 O O . MET A 1 77 ? 10.431 8.821 -19.420 1.00 88.25 77 MET A O 1
ATOM 559 N N . ALA A 1 78 ? 8.270 9.096 -18.865 1.00 90.25 78 ALA A N 1
ATOM 560 C CA . ALA A 1 78 ? 8.114 10.367 -19.573 1.00 90.25 78 ALA A CA 1
ATOM 561 C C . ALA A 1 78 ? 9.052 11.455 -19.012 1.00 90.25 78 ALA A C 1
ATOM 563 O O . ALA A 1 78 ? 9.705 12.178 -19.766 1.00 90.25 78 ALA A O 1
ATOM 564 N N . GLY A 1 79 ? 9.183 11.532 -17.683 1.00 90.44 79 GLY A N 1
ATOM 565 C CA . GLY A 1 79 ? 10.129 12.436 -17.027 1.00 90.44 79 GLY A CA 1
ATOM 566 C C . GLY A 1 79 ? 11.590 12.111 -17.355 1.00 90.44 79 GLY A C 1
ATOM 567 O O . GLY A 1 79 ? 12.387 13.020 -17.594 1.00 90.44 79 GLY A O 1
ATOM 568 N N . ALA A 1 80 ? 11.940 10.823 -17.421 1.00 88.62 80 ALA A N 1
ATOM 569 C CA . ALA A 1 80 ? 13.275 10.378 -17.811 1.00 88.62 80 ALA A CA 1
ATOM 570 C C . ALA A 1 80 ? 13.599 10.737 -19.269 1.00 88.62 80 ALA A C 1
ATOM 572 O O . ALA A 1 80 ? 14.688 11.244 -19.534 1.00 88.62 80 ALA A O 1
ATOM 573 N N . GLN A 1 81 ? 12.653 10.535 -20.193 1.00 89.12 81 GLN A N 1
ATOM 574 C CA . GLN A 1 81 ? 12.800 10.927 -21.596 1.00 89.12 81 GLN A CA 1
ATOM 575 C C . GLN A 1 81 ? 13.047 12.435 -21.722 1.00 89.12 81 GLN A C 1
ATOM 577 O O . GLN A 1 81 ? 14.008 12.848 -22.371 1.00 89.12 81 GLN A O 1
ATOM 582 N N . PHE A 1 82 ? 12.224 13.256 -21.058 1.00 90.44 82 PHE A N 1
ATOM 583 C CA . PHE A 1 82 ? 12.361 14.712 -21.100 1.00 90.44 82 PHE A CA 1
ATOM 584 C C . PHE A 1 82 ? 13.741 15.174 -20.613 1.00 90.44 82 PHE A C 1
ATOM 586 O O . PHE A 1 82 ? 14.393 15.985 -21.271 1.00 90.44 82 PHE A O 1
ATOM 593 N N . LEU A 1 83 ? 14.219 14.626 -19.491 1.00 90.50 83 LEU A N 1
ATOM 594 C CA . LEU A 1 83 ? 15.546 14.938 -18.955 1.00 90.50 83 LEU A CA 1
ATOM 595 C C . LEU A 1 83 ? 16.670 14.509 -19.906 1.00 90.50 83 LEU A C 1
ATOM 597 O O . LEU A 1 83 ? 17.559 15.308 -20.201 1.00 90.50 83 LEU A O 1
ATOM 601 N N . CYS A 1 84 ? 16.643 13.268 -20.396 1.00 87.81 84 CYS A N 1
ATOM 602 C CA . CYS A 1 84 ? 17.700 12.740 -21.257 1.00 87.81 84 CYS A CA 1
ATOM 603 C C . CYS A 1 84 ? 17.817 13.508 -22.580 1.00 87.81 84 CYS A C 1
ATOM 605 O O . CYS A 1 84 ? 18.932 13.833 -22.988 1.00 87.81 84 CYS A O 1
ATOM 607 N N . ILE A 1 85 ? 16.692 13.834 -23.219 1.00 88.12 85 ILE A N 1
ATOM 608 C CA . ILE A 1 85 ? 16.689 14.491 -24.530 1.00 88.12 85 ILE A CA 1
ATOM 609 C C . ILE A 1 85 ? 16.933 15.996 -24.386 1.00 88.12 85 ILE A C 1
ATOM 611 O O . ILE A 1 85 ? 17.859 16.528 -24.988 1.00 88.12 85 ILE A O 1
ATOM 615 N N . HIS A 1 86 ? 16.144 16.701 -23.571 1.00 89.50 86 HIS A N 1
ATOM 616 C CA . HIS A 1 86 ? 16.181 18.168 -23.564 1.00 89.50 86 HIS A CA 1
ATOM 617 C C . HIS A 1 86 ? 17.269 18.763 -22.673 1.00 89.50 86 HIS A C 1
ATOM 619 O O . HIS A 1 86 ? 17.758 19.852 -22.961 1.00 89.50 86 HIS A O 1
ATOM 625 N N . VAL A 1 87 ? 17.635 18.088 -21.580 1.00 89.56 87 VAL A N 1
ATOM 626 C CA . VAL A 1 87 ? 18.609 18.632 -20.621 1.00 89.56 87 VAL A CA 1
ATOM 627 C C . VAL A 1 87 ? 20.003 18.078 -20.888 1.00 89.56 87 VAL A C 1
ATOM 629 O O . VAL A 1 87 ? 20.967 18.840 -20.908 1.00 89.56 87 VAL A O 1
ATOM 632 N N . LEU A 1 88 ? 20.120 16.768 -21.123 1.00 88.62 88 LEU A N 1
ATOM 633 C CA . LEU A 1 88 ? 21.412 16.129 -21.387 1.00 88.62 88 LEU A CA 1
ATOM 634 C C . LEU A 1 88 ? 21.794 16.085 -22.878 1.00 88.62 88 LEU A C 1
ATOM 636 O O . LEU A 1 88 ? 22.920 15.694 -23.178 1.00 88.62 88 LEU A O 1
ATOM 640 N N . ASN A 1 89 ? 20.912 16.509 -23.794 1.00 87.81 89 ASN A N 1
ATOM 641 C CA . ASN A 1 89 ? 21.130 16.473 -25.248 1.00 87.81 89 ASN A CA 1
ATOM 642 C C . ASN A 1 89 ? 21.552 15.085 -25.769 1.00 87.81 89 ASN A C 1
ATOM 644 O O . ASN A 1 89 ? 22.414 14.981 -26.644 1.00 87.81 89 ASN A O 1
ATOM 648 N N . LEU A 1 90 ? 20.973 14.006 -25.224 1.00 86.75 90 LEU A N 1
ATOM 649 C CA . LEU A 1 90 ? 21.118 12.684 -25.833 1.00 86.75 90 LEU A CA 1
ATOM 650 C C . LEU A 1 90 ? 20.246 12.562 -27.081 1.00 86.75 90 LEU A C 1
ATOM 652 O O . LEU A 1 90 ? 19.138 13.092 -27.143 1.00 86.75 90 LEU A O 1
ATOM 656 N N . ASP A 1 91 ? 20.743 11.783 -28.039 1.00 89.00 91 ASP A N 1
ATOM 657 C CA . ASP A 1 91 ? 19.984 11.384 -29.216 1.00 89.00 91 ASP A CA 1
ATOM 658 C C . ASP A 1 91 ? 18.783 10.508 -28.816 1.00 89.00 91 ASP A C 1
ATOM 660 O O . ASP A 1 91 ? 18.912 9.544 -28.051 1.00 89.00 91 ASP A O 1
ATOM 664 N N . GLU A 1 92 ? 17.606 10.859 -29.335 1.00 83.12 92 GLU A N 1
ATOM 665 C CA . GLU A 1 92 ? 16.350 10.172 -29.041 1.00 83.12 92 GLU A CA 1
ATOM 666 C C . GLU A 1 92 ? 16.372 8.707 -29.500 1.00 83.12 92 GLU A C 1
ATOM 668 O O . GLU A 1 92 ? 15.881 7.833 -28.782 1.00 83.12 92 GLU A O 1
ATOM 673 N N . ALA A 1 93 ? 16.996 8.404 -30.643 1.00 84.62 93 ALA A N 1
ATOM 674 C CA . ALA A 1 93 ? 17.077 7.039 -31.152 1.00 84.62 93 ALA A CA 1
ATOM 675 C C . ALA A 1 93 ? 17.916 6.151 -30.224 1.00 84.62 93 ALA A C 1
ATOM 677 O O . ALA A 1 93 ? 17.546 5.007 -29.963 1.00 84.62 93 ALA A O 1
ATOM 678 N N . ILE A 1 94 ? 19.000 6.692 -29.655 1.00 84.31 94 ILE A N 1
ATOM 679 C CA . ILE A 1 94 ? 19.843 5.970 -28.689 1.00 84.31 94 ILE A CA 1
ATOM 680 C C . ILE A 1 94 ? 19.073 5.697 -27.390 1.00 84.31 94 ILE A C 1
ATOM 682 O O . ILE A 1 94 ? 19.224 4.628 -26.797 1.00 84.31 94 ILE A O 1
ATOM 686 N N . PHE A 1 95 ? 18.243 6.636 -26.932 1.00 84.62 95 PHE A N 1
ATOM 687 C CA . PHE A 1 95 ? 17.433 6.445 -25.728 1.00 84.62 95 PHE A CA 1
ATOM 688 C C . PHE A 1 95 ? 16.428 5.299 -25.893 1.00 84.62 95 PHE A C 1
ATOM 690 O O . PHE A 1 95 ? 16.366 4.411 -25.037 1.00 84.62 95 PHE A O 1
ATOM 697 N N . TRP A 1 96 ? 15.680 5.290 -26.999 1.00 82.56 96 TRP A N 1
ATOM 698 C CA . TRP A 1 96 ? 14.688 4.250 -27.267 1.00 82.56 96 TRP A CA 1
ATOM 699 C C . TRP A 1 96 ? 15.326 2.882 -27.501 1.00 82.56 96 TRP A C 1
ATOM 701 O O . TRP A 1 96 ? 14.870 1.918 -26.892 1.00 82.56 96 TRP A O 1
ATOM 711 N N . ASP A 1 97 ? 16.420 2.812 -28.267 1.00 85.88 97 ASP A N 1
ATOM 712 C CA . ASP A 1 97 ? 17.169 1.570 -28.510 1.00 85.88 97 ASP A CA 1
ATOM 713 C C . ASP A 1 97 ? 17.647 0.930 -27.196 1.00 85.88 97 ASP A C 1
ATOM 715 O O . ASP A 1 97 ? 17.450 -0.263 -26.947 1.00 85.88 97 ASP A O 1
ATOM 719 N N . LYS A 1 98 ? 18.185 1.746 -26.278 1.00 84.25 98 LYS A N 1
ATOM 720 C CA . LYS A 1 98 ? 18.581 1.277 -24.945 1.00 84.25 98 LYS A CA 1
ATOM 721 C C . LYS A 1 98 ? 17.384 0.827 -24.112 1.00 84.25 98 LYS A C 1
ATOM 723 O O . LYS A 1 98 ? 17.505 -0.153 -23.389 1.00 84.25 98 LYS A O 1
ATOM 728 N N . ILE A 1 99 ? 16.240 1.503 -24.165 1.00 82.81 99 ILE A N 1
ATOM 729 C CA . ILE A 1 99 ? 15.069 1.067 -23.392 1.00 82.81 99 ILE A CA 1
ATOM 730 C C . ILE A 1 99 ? 14.554 -0.280 -23.890 1.00 82.81 99 ILE A C 1
ATOM 732 O O . ILE A 1 99 ? 14.333 -1.165 -23.070 1.00 82.81 99 ILE A O 1
ATOM 736 N N . THR A 1 100 ? 14.413 -0.459 -25.202 1.00 80.38 100 THR A N 1
ATOM 737 C CA . THR A 1 100 ? 13.900 -1.707 -25.784 1.00 80.38 100 THR A CA 1
ATOM 738 C C . THR A 1 100 ? 14.840 -2.890 -25.600 1.00 80.38 100 THR A C 1
ATOM 740 O O . THR A 1 100 ? 14.378 -4.021 -25.554 1.00 80.38 100 THR A O 1
ATOM 743 N N . LEU A 1 101 ? 16.146 -2.644 -25.479 1.00 81.44 101 LEU A N 1
ATOM 744 C CA . LEU A 1 101 ? 17.134 -3.702 -25.267 1.00 81.44 101 LEU A CA 1
ATOM 745 C C . LEU A 1 101 ? 17.193 -4.186 -23.809 1.00 81.44 101 LEU A C 1
ATOM 747 O O . LEU A 1 101 ? 17.619 -5.307 -23.562 1.00 81.44 101 LEU A O 1
ATOM 751 N N . TRP A 1 102 ? 16.806 -3.339 -22.850 1.00 78.25 102 TRP A N 1
ATOM 752 C CA . TRP A 1 102 ? 16.929 -3.633 -21.417 1.00 78.25 102 TRP A CA 1
ATOM 753 C C . TRP A 1 102 ? 15.600 -3.886 -20.705 1.00 78.25 102 TRP A C 1
ATOM 755 O O . TRP A 1 102 ? 15.638 -4.374 -19.583 1.00 78.25 102 TRP A O 1
ATOM 765 N N . ILE A 1 103 ? 14.455 -3.508 -21.276 1.00 78.12 103 ILE A N 1
ATOM 766 C CA . ILE A 1 103 ? 13.141 -3.803 -20.693 1.00 78.12 103 ILE A CA 1
ATOM 767 C C . ILE A 1 103 ? 12.504 -4.959 -21.440 1.00 78.12 103 ILE A C 1
ATOM 769 O O . ILE A 1 103 ? 12.164 -4.824 -22.615 1.00 78.12 103 ILE A O 1
ATOM 773 N N . ASP A 1 104 ? 12.233 -6.032 -20.704 1.00 80.50 104 ASP A N 1
ATOM 774 C CA . ASP A 1 104 ? 11.292 -7.046 -21.141 1.00 80.50 104 ASP A CA 1
ATOM 775 C C . ASP A 1 104 ? 9.886 -6.761 -20.588 1.00 80.50 104 ASP A C 1
ATOM 777 O O . ASP A 1 104 ? 9.727 -6.270 -19.463 1.00 80.50 104 ASP A O 1
ATOM 781 N N . PRO A 1 105 ? 8.815 -7.130 -21.317 1.00 75.62 105 PRO A N 1
ATOM 782 C CA . PRO A 1 105 ? 7.447 -7.061 -20.796 1.00 75.62 105 PRO A CA 1
ATOM 783 C C . PRO A 1 105 ? 7.259 -7.836 -19.478 1.00 75.62 105 PRO A C 1
ATOM 785 O O . PRO A 1 105 ? 6.374 -7.514 -18.681 1.00 75.62 105 PRO A O 1
ATOM 788 N N . GLY A 1 106 ? 8.099 -8.849 -19.233 1.00 79.06 106 GLY A N 1
ATOM 789 C CA . GLY A 1 106 ? 8.130 -9.611 -17.985 1.00 79.06 106 GLY A CA 1
ATOM 790 C C . GLY A 1 106 ? 8.518 -8.770 -16.765 1.00 79.06 106 GLY A C 1
ATOM 791 O O . GLY A 1 106 ? 7.916 -8.938 -15.705 1.00 79.06 106 GLY A O 1
ATOM 792 N N . ASP A 1 107 ? 9.436 -7.812 -16.920 1.00 81.50 107 ASP A N 1
ATOM 793 C CA . ASP A 1 107 ? 9.874 -6.932 -15.830 1.00 81.50 107 ASP A CA 1
ATOM 794 C C . ASP A 1 107 ? 8.743 -6.007 -15.357 1.00 81.50 107 ASP A C 1
ATOM 796 O O . ASP A 1 107 ? 8.607 -5.730 -14.164 1.00 81.50 107 ASP A O 1
ATOM 800 N N . ILE A 1 108 ? 7.895 -5.558 -16.290 1.00 85.12 108 ILE A N 1
ATOM 801 C CA . ILE A 1 108 ? 6.728 -4.718 -15.990 1.00 85.12 108 ILE A CA 1
ATOM 802 C C . ILE A 1 108 ? 5.694 -5.525 -15.199 1.00 85.12 108 ILE A C 1
ATOM 804 O O . ILE A 1 108 ? 5.194 -5.072 -14.168 1.00 85.12 108 ILE A O 1
ATOM 808 N N . ASN A 1 109 ? 5.398 -6.748 -15.644 1.00 87.31 109 ASN A N 1
ATOM 809 C CA . ASN A 1 109 ? 4.458 -7.624 -14.947 1.00 87.31 109 ASN A CA 1
ATOM 810 C C . ASN A 1 109 ? 4.953 -8.007 -13.544 1.00 87.31 109 ASN A C 1
ATOM 812 O O . ASN A 1 109 ? 4.144 -8.080 -12.617 1.00 87.31 109 ASN A O 1
ATOM 816 N N . GLU A 1 110 ? 6.265 -8.199 -13.366 1.00 87.19 110 GLU A N 1
ATOM 817 C CA . GLU A 1 110 ? 6.877 -8.432 -12.054 1.00 87.19 110 GLU A CA 1
ATOM 818 C C . GLU A 1 110 ? 6.592 -7.264 -11.093 1.00 87.19 110 GLU A C 1
ATOM 820 O O . GLU A 1 110 ? 6.129 -7.477 -9.966 1.00 87.19 110 GLU A O 1
ATOM 825 N N . GLY A 1 111 ? 6.810 -6.027 -11.549 1.00 88.38 111 GLY A N 1
ATOM 826 C CA . GLY A 1 111 ? 6.549 -4.822 -10.761 1.00 88.38 111 GLY A CA 1
ATOM 827 C C . GLY A 1 111 ? 5.071 -4.651 -10.398 1.00 88.38 111 GLY A C 1
ATOM 828 O O . GLY A 1 111 ? 4.730 -4.430 -9.232 1.00 88.38 111 GLY A O 1
ATOM 829 N N . LEU A 1 112 ? 4.172 -4.837 -11.369 1.00 91.81 112 LEU A N 1
ATOM 830 C CA . LEU A 1 112 ? 2.724 -4.747 -11.154 1.00 91.81 112 LEU A CA 1
ATOM 831 C C . LEU A 1 112 ? 2.214 -5.804 -10.164 1.00 91.81 112 LEU A C 1
ATOM 833 O O . LEU A 1 112 ? 1.365 -5.506 -9.318 1.00 91.81 112 LEU A O 1
ATOM 837 N N . PHE A 1 113 ? 2.754 -7.024 -10.223 1.00 92.25 113 PHE A N 1
ATOM 838 C CA . PHE A 1 113 ? 2.414 -8.083 -9.278 1.00 92.25 113 PHE A CA 1
ATOM 839 C C . PHE A 1 113 ? 2.858 -7.735 -7.850 1.00 92.25 113 PHE A C 1
ATOM 841 O O . PHE A 1 113 ? 2.053 -7.830 -6.917 1.00 92.25 113 PHE A O 1
ATOM 848 N N . LYS A 1 114 ? 4.099 -7.251 -7.673 1.00 92.31 114 LYS A N 1
ATOM 849 C CA . LYS A 1 114 ? 4.589 -6.752 -6.374 1.00 92.31 114 LYS A CA 1
ATOM 850 C C . LYS A 1 114 ? 3.687 -5.641 -5.830 1.00 92.31 114 LYS A C 1
ATOM 852 O O . LYS A 1 114 ? 3.302 -5.684 -4.661 1.00 92.31 114 LYS A O 1
ATOM 857 N N . ALA A 1 115 ? 3.279 -4.691 -6.676 1.00 94.44 115 ALA A N 1
ATOM 858 C CA . ALA A 1 115 ? 2.386 -3.603 -6.279 1.00 94.44 115 ALA A CA 1
ATOM 859 C C . ALA A 1 115 ? 1.041 -4.118 -5.732 1.00 94.44 115 ALA A C 1
ATOM 861 O O . ALA A 1 115 ? 0.578 -3.644 -4.691 1.00 94.44 115 ALA A O 1
ATOM 862 N N . GLY A 1 116 ? 0.437 -5.125 -6.373 1.00 95.19 116 GLY A N 1
ATOM 863 C CA . GLY A 1 116 ? -0.791 -5.764 -5.885 1.00 95.19 116 GLY A CA 1
ATOM 864 C C . GLY A 1 116 ? -0.627 -6.387 -4.494 1.00 95.19 116 GLY A C 1
ATOM 865 O O . GLY A 1 116 ? -1.472 -6.189 -3.615 1.00 95.19 116 GLY A O 1
ATOM 866 N N . VAL A 1 117 ? 0.496 -7.071 -4.254 1.00 95.69 117 VAL A N 1
ATOM 867 C CA . VAL A 1 117 ? 0.822 -7.653 -2.941 1.00 95.69 117 VAL A CA 1
ATOM 868 C C . VAL A 1 117 ? 1.034 -6.567 -1.886 1.00 95.69 117 VAL A C 1
ATOM 870 O O . VAL A 1 117 ? 0.486 -6.668 -0.788 1.00 95.69 117 VAL A O 1
ATOM 873 N N . PHE A 1 118 ? 1.740 -5.481 -2.210 1.00 95.75 118 PHE A N 1
ATOM 874 C CA . PHE A 1 118 ? 1.882 -4.339 -1.299 1.00 95.75 118 PHE A CA 1
ATOM 875 C C . PHE A 1 118 ? 0.528 -3.719 -0.945 1.00 95.75 118 PHE A C 1
ATOM 877 O O . PHE A 1 118 ? 0.307 -3.359 0.214 1.00 95.75 118 PHE A O 1
ATOM 884 N N . GLY A 1 119 ? -0.402 -3.679 -1.905 1.0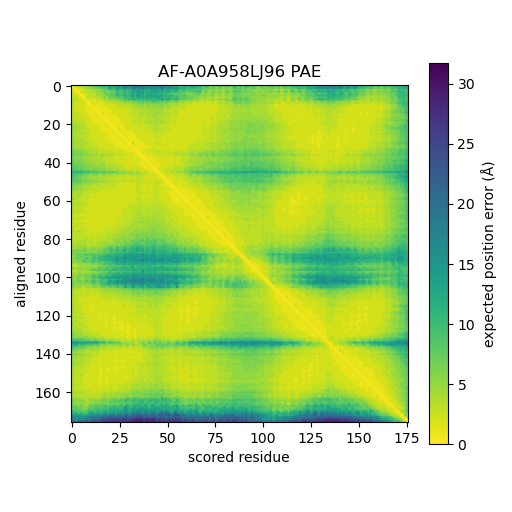0 95.81 119 GLY A N 1
ATOM 885 C CA . GLY A 1 119 ? -1.796 -3.295 -1.690 1.00 95.81 119 GLY A CA 1
ATOM 886 C C . GLY A 1 119 ? -2.500 -4.113 -0.623 1.00 95.81 119 GLY A C 1
ATOM 887 O O . GLY A 1 119 ? -3.122 -3.556 0.283 1.00 95.81 119 GLY A O 1
ATOM 888 N N . MET A 1 120 ? -2.344 -5.433 -0.689 1.00 96.75 120 MET A N 1
ATOM 889 C CA . MET A 1 120 ? -2.879 -6.345 0.317 1.00 96.75 120 MET A CA 1
ATOM 890 C C . MET A 1 120 ? -2.272 -6.076 1.699 1.00 96.75 120 MET A C 1
ATOM 892 O O . MET A 1 120 ? -3.006 -5.967 2.683 1.00 96.75 120 MET A O 1
ATOM 896 N N . VAL A 1 121 ? -0.944 -5.939 1.765 1.00 96.62 121 VAL A N 1
ATOM 897 C CA . VAL A 1 121 ? -0.195 -5.757 3.016 1.00 96.62 121 VAL A CA 1
ATOM 898 C C . VAL A 1 121 ? -0.623 -4.480 3.731 1.00 96.62 121 VAL A C 1
ATOM 900 O O . VAL A 1 121 ? -1.024 -4.540 4.896 1.00 96.62 121 VAL A O 1
ATOM 903 N N . PHE A 1 122 ? -0.589 -3.321 3.061 1.00 96.62 122 PHE A N 1
ATOM 904 C CA . PHE A 1 122 ? -0.932 -2.073 3.744 1.00 96.62 122 PHE A CA 1
ATOM 905 C C . PHE A 1 122 ? -2.415 -2.028 4.115 1.00 96.62 122 PHE A C 1
ATOM 907 O O . PHE A 1 122 ? -2.751 -1.581 5.211 1.00 96.62 122 PHE A O 1
ATOM 914 N N . ALA A 1 123 ? -3.307 -2.515 3.245 1.00 97.06 123 ALA A N 1
ATOM 915 C CA . ALA A 1 123 ? -4.736 -2.488 3.520 1.00 97.06 123 ALA A CA 1
ATOM 916 C C . ALA A 1 123 ? -5.082 -3.363 4.727 1.00 97.06 123 ALA A C 1
ATOM 918 O O . ALA A 1 123 ? -5.837 -2.920 5.592 1.00 97.06 123 ALA A O 1
ATOM 919 N N . ALA A 1 124 ? -4.491 -4.555 4.844 1.00 96.75 124 ALA A N 1
ATOM 920 C CA . ALA A 1 124 ? -4.675 -5.430 5.999 1.00 96.75 124 ALA A CA 1
ATOM 921 C C . ALA A 1 124 ? -4.165 -4.783 7.298 1.00 96.75 124 ALA A C 1
ATOM 923 O O . ALA A 1 124 ? -4.877 -4.757 8.300 1.00 96.75 124 ALA A O 1
ATOM 924 N N . VAL A 1 125 ? -2.967 -4.192 7.275 1.00 97.19 125 VAL A N 1
ATOM 925 C CA . VAL A 1 125 ? -2.356 -3.566 8.460 1.00 97.19 125 VAL A CA 1
ATOM 926 C C . VAL A 1 125 ? -3.136 -2.327 8.905 1.00 97.19 125 VAL A C 1
ATOM 928 O O . VAL A 1 125 ? -3.477 -2.192 10.081 1.00 97.19 125 VAL A O 1
ATOM 931 N N . CYS A 1 126 ? -3.464 -1.428 7.975 1.00 96.69 126 CYS A N 1
ATOM 932 C CA . CYS A 1 126 ? -4.193 -0.198 8.278 1.00 96.69 126 CYS A CA 1
ATOM 933 C C . CYS A 1 126 ? -5.626 -0.483 8.737 1.00 96.69 126 CYS A C 1
ATOM 935 O O . CYS A 1 126 ? -6.110 0.158 9.672 1.00 96.69 126 CYS A O 1
ATOM 937 N N . THR A 1 127 ? -6.307 -1.452 8.118 1.00 96.19 127 THR A N 1
ATOM 938 C CA . THR A 1 127 ? -7.662 -1.828 8.543 1.00 96.19 127 THR A CA 1
ATOM 939 C C . THR A 1 127 ? -7.658 -2.508 9.907 1.00 96.19 127 THR A C 1
ATOM 941 O O . THR A 1 127 ? -8.526 -2.199 10.718 1.00 96.19 127 THR A O 1
ATOM 944 N N . TYR A 1 128 ? -6.662 -3.345 10.208 1.00 96.19 128 TYR A N 1
ATOM 945 C CA . TYR A 1 128 ? -6.493 -3.945 11.531 1.00 96.19 128 TYR A CA 1
ATOM 946 C C . TYR A 1 128 ? -6.278 -2.891 12.624 1.00 96.19 128 TYR A C 1
ATOM 948 O O . TYR A 1 128 ? -6.964 -2.912 13.646 1.00 96.19 128 TYR A O 1
ATOM 956 N N . MET A 1 129 ? -5.373 -1.933 12.392 1.00 96.12 129 MET A N 1
ATOM 957 C CA . MET A 1 129 ? -5.113 -0.855 13.352 1.00 96.12 129 MET A CA 1
ATOM 958 C C . MET A 1 129 ? -6.340 0.037 13.553 1.00 96.12 129 MET A C 1
ATOM 960 O O . MET A 1 129 ? -6.690 0.345 14.688 1.00 96.12 129 MET A O 1
ATOM 964 N N . GLY A 1 130 ? -7.041 0.395 12.473 1.00 95.25 130 GLY A N 1
ATOM 965 C CA . GLY A 1 130 ? -8.279 1.168 12.553 1.00 95.25 130 GLY A CA 1
ATOM 966 C C . GLY A 1 130 ? -9.391 0.432 13.307 1.00 95.25 130 GLY A C 1
ATOM 967 O O . GLY A 1 130 ? -10.017 1.007 14.192 1.00 95.25 130 GLY A O 1
ATOM 968 N N . PHE A 1 131 ? -9.618 -0.848 13.004 1.00 94.81 131 PHE A N 1
ATOM 969 C CA . PHE A 1 131 ? -10.692 -1.641 13.612 1.00 94.81 131 PHE A CA 1
ATOM 970 C C . PHE A 1 131 ? -10.502 -1.842 15.123 1.00 94.81 131 PHE A C 1
ATOM 972 O O . PHE A 1 131 ? -11.476 -1.812 15.869 1.00 94.81 131 PHE A O 1
ATOM 979 N N . ASN A 1 132 ? -9.255 -1.981 15.583 1.00 94.12 132 ASN A N 1
ATOM 980 C CA . ASN A 1 132 ? -8.913 -2.183 16.996 1.00 94.12 132 ASN A CA 1
ATOM 981 C C . ASN A 1 132 ? -8.570 -0.879 17.740 1.00 94.12 132 ASN A C 1
ATOM 983 O O . ASN A 1 132 ? -7.881 -0.903 18.759 1.00 94.12 132 ASN A O 1
ATOM 987 N N . THR A 1 133 ? -9.016 0.272 17.235 1.00 94.50 133 THR A N 1
ATOM 988 C CA . THR A 1 133 ? -8.733 1.568 17.864 1.00 94.50 133 THR A CA 1
ATOM 989 C C . THR A 1 133 ? -9.439 1.709 19.216 1.00 94.50 133 THR A C 1
ATOM 991 O O . THR A 1 133 ? -10.628 1.422 19.341 1.00 94.50 133 THR A O 1
ATOM 994 N N . THR A 1 134 ? -8.728 2.245 20.210 1.00 90.75 134 THR A N 1
ATOM 995 C CA . THR A 1 134 ? -9.246 2.554 21.555 1.00 90.75 134 THR A CA 1
ATOM 996 C C . THR A 1 134 ? -8.796 3.941 22.004 1.00 90.75 134 THR A C 1
ATOM 998 O O . THR A 1 134 ? -7.748 4.406 21.566 1.00 90.75 134 THR A O 1
ATOM 1001 N N . GLY A 1 135 ? -9.512 4.579 22.936 1.00 87.00 135 GLY A N 1
ATOM 1002 C CA . GLY A 1 135 ? -9.048 5.831 23.556 1.00 87.00 135 GLY A CA 1
ATOM 1003 C C . GLY A 1 135 ? -9.494 7.111 22.842 1.00 87.00 135 GLY A C 1
ATOM 1004 O O . GLY A 1 135 ? -8.763 8.104 22.819 1.00 87.00 135 GLY A O 1
ATOM 1005 N N . GLY A 1 136 ? -10.695 7.109 22.257 1.00 91.00 136 GLY A N 1
ATOM 1006 C CA . GLY A 1 136 ? -11.306 8.324 21.718 1.00 91.00 136 GLY A CA 1
ATOM 1007 C C . GLY A 1 136 ? -10.613 8.862 20.460 1.00 91.00 136 GLY A C 1
ATOM 1008 O O . GLY A 1 136 ? -9.892 8.148 19.764 1.00 91.00 136 GLY A O 1
ATOM 1009 N N . ALA A 1 137 ? -10.790 10.158 20.189 1.00 90.81 137 ALA A N 1
ATOM 1010 C CA . ALA A 1 137 ? -10.186 10.833 19.035 1.00 90.81 137 ALA A CA 1
ATOM 1011 C C . ALA A 1 137 ? -8.645 10.774 19.026 1.00 90.81 137 ALA A C 1
ATOM 1013 O O . ALA A 1 137 ? -8.038 10.639 17.963 1.00 90.81 137 ALA A O 1
ATOM 1014 N N . LYS A 1 138 ? -8.004 10.814 20.204 1.00 93.69 138 LYS A N 1
ATOM 1015 C CA . LYS A 1 138 ? -6.545 10.661 20.326 1.00 93.69 138 LYS A CA 1
ATOM 1016 C C . LYS A 1 138 ? -6.096 9.272 19.863 1.00 93.69 138 LYS A C 1
ATOM 1018 O O . LYS A 1 138 ? -5.142 9.160 19.096 1.00 93.69 138 LYS A O 1
ATOM 1023 N N . GLY A 1 139 ? -6.835 8.238 20.266 1.00 93.31 139 GLY A N 1
ATOM 1024 C CA . GLY A 1 139 ? -6.620 6.861 19.831 1.00 93.31 139 GLY A CA 1
ATOM 1025 C C . GLY A 1 139 ? -6.661 6.687 18.316 1.00 93.31 139 GLY A C 1
ATOM 1026 O O . GLY A 1 139 ? -5.816 5.992 17.759 1.00 93.31 139 GLY A O 1
ATOM 1027 N N . VAL A 1 140 ? -7.586 7.372 17.633 1.00 95.12 140 VAL A N 1
ATOM 1028 C CA . VAL A 1 140 ? -7.694 7.336 16.162 1.00 95.12 140 VAL A CA 1
ATOM 1029 C C . VAL A 1 140 ? -6.420 7.859 15.501 1.00 95.12 140 VAL A C 1
ATOM 1031 O O . VAL A 1 140 ? -5.907 7.229 14.574 1.00 95.12 140 VAL A O 1
ATOM 1034 N N . GLY A 1 141 ? -5.873 8.974 15.991 1.00 94.88 141 GLY A N 1
ATOM 1035 C CA . GLY A 1 141 ? -4.614 9.523 15.483 1.00 94.88 141 GLY A CA 1
ATOM 1036 C C . GLY A 1 141 ? -3.432 8.574 15.702 1.00 94.88 141 GLY A C 1
ATOM 1037 O O . GLY A 1 141 ? -2.659 8.319 14.778 1.00 94.88 141 GLY A O 1
ATOM 1038 N N . GLU A 1 142 ? -3.320 7.992 16.899 1.00 95.56 142 GLU A N 1
ATOM 1039 C CA . GLU A 1 142 ? -2.255 7.033 17.217 1.00 95.56 142 GLU A CA 1
ATOM 1040 C C . GLU A 1 142 ? -2.346 5.749 16.382 1.00 95.56 142 GLU A C 1
ATOM 1042 O O . GLU A 1 142 ? -1.333 5.300 15.844 1.00 95.56 142 GLU A O 1
ATOM 1047 N N . ALA A 1 143 ? -3.541 5.172 16.238 1.00 94.56 143 ALA A N 1
ATOM 1048 C CA . ALA A 1 143 ? -3.772 3.976 15.431 1.00 94.56 143 ALA A CA 1
ATOM 1049 C C . ALA A 1 143 ? -3.474 4.228 13.947 1.00 94.56 143 ALA A C 1
ATOM 1051 O O . ALA A 1 143 ? -2.855 3.393 13.287 1.00 94.56 143 ALA A O 1
ATOM 1052 N N . THR A 1 144 ? -3.844 5.408 13.440 1.00 95.50 144 THR A N 1
ATOM 1053 C CA . THR A 1 144 ? -3.546 5.829 12.065 1.00 95.50 144 THR A CA 1
ATOM 1054 C C . THR A 1 144 ? -2.040 5.901 11.828 1.00 95.50 144 THR A C 1
ATOM 1056 O O . THR A 1 144 ? -1.535 5.268 1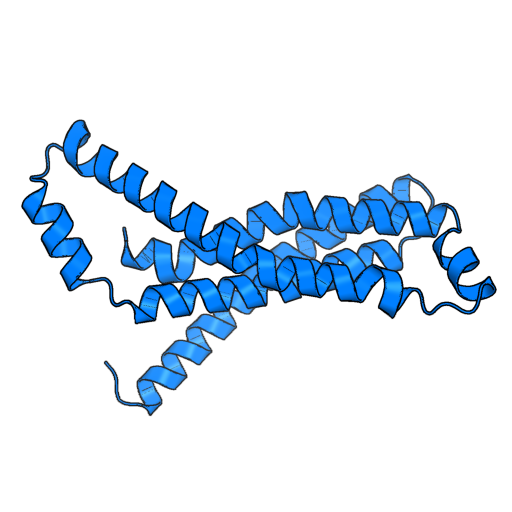0.901 1.00 95.50 144 THR A O 1
ATOM 1059 N N . ASN A 1 145 ? -1.303 6.597 12.698 1.00 96.00 145 ASN A N 1
ATOM 1060 C CA . ASN A 1 145 ? 0.148 6.732 12.566 1.00 96.00 145 ASN A CA 1
ATOM 1061 C C . ASN A 1 145 ? 0.866 5.384 12.693 1.00 96.00 145 ASN A C 1
ATOM 1063 O O . ASN A 1 145 ? 1.715 5.063 11.862 1.00 96.00 145 ASN A O 1
ATOM 1067 N N . LYS A 1 146 ? 0.499 4.565 13.689 1.00 95.38 146 LYS A N 1
ATOM 1068 C CA . LYS A 1 146 ? 1.065 3.217 13.860 1.00 95.38 146 LYS A CA 1
ATOM 1069 C C . LYS A 1 146 ? 0.789 2.342 12.638 1.00 95.38 146 LYS A C 1
ATOM 1071 O O . LYS A 1 146 ? 1.704 1.693 12.144 1.00 95.38 146 LYS A O 1
ATOM 1076 N N . GLY A 1 147 ? -0.439 2.365 12.116 1.00 95.88 147 GLY A N 1
ATOM 1077 C CA . GLY A 1 147 ? -0.817 1.622 10.914 1.00 95.88 147 GLY A CA 1
ATOM 1078 C C . GLY A 1 147 ? 0.020 2.005 9.699 1.00 95.88 147 GLY A C 1
ATOM 1079 O O . GLY A 1 147 ? 0.550 1.122 9.029 1.00 95.88 147 GLY A O 1
ATOM 1080 N N . VAL A 1 148 ? 0.206 3.306 9.457 1.00 96.88 148 VAL A N 1
ATOM 1081 C CA . VAL A 1 148 ? 1.041 3.795 8.351 1.00 96.88 148 VAL A CA 1
ATOM 1082 C C . VAL A 1 148 ? 2.494 3.348 8.522 1.00 96.88 148 VAL A C 1
ATOM 1084 O O . VAL A 1 148 ? 3.034 2.713 7.619 1.00 96.88 148 VAL A O 1
ATOM 1087 N N . VAL A 1 149 ? 3.111 3.584 9.682 1.00 97.31 149 VAL A N 1
ATOM 1088 C CA . VAL A 1 149 ? 4.521 3.225 9.916 1.00 97.31 149 VAL A CA 1
ATOM 1089 C C . VAL A 1 149 ? 4.744 1.718 9.780 1.00 97.31 149 VAL A C 1
ATOM 1091 O O . VAL A 1 149 ? 5.654 1.296 9.068 1.00 97.31 149 VAL A O 1
ATOM 1094 N N . TYR A 1 150 ? 3.893 0.890 10.392 1.00 97.12 150 TYR A N 1
ATOM 1095 C CA . TYR A 1 150 ? 4.021 -0.563 10.270 1.00 97.12 150 TYR A CA 1
ATOM 1096 C C . TYR A 1 150 ? 3.805 -1.046 8.842 1.00 97.12 150 TYR A C 1
ATOM 1098 O O . TYR A 1 150 ? 4.536 -1.922 8.387 1.00 97.12 150 TYR A O 1
ATOM 1106 N N . SER A 1 151 ? 2.856 -0.458 8.111 1.00 96.56 151 SER A N 1
ATOM 1107 C CA . SER A 1 151 ? 2.648 -0.811 6.709 1.00 96.56 151 SER A CA 1
ATOM 1108 C C . SER A 1 151 ? 3.862 -0.467 5.841 1.00 96.56 151 SER A C 1
ATOM 1110 O O . SER A 1 151 ? 4.259 -1.288 5.024 1.00 96.56 151 SER A O 1
ATOM 1112 N N . MET A 1 152 ? 4.513 0.681 6.059 1.00 96.12 152 MET A N 1
ATOM 1113 C CA . MET A 1 152 ? 5.720 1.076 5.325 1.00 96.12 152 MET A CA 1
ATOM 1114 C C . MET A 1 152 ? 6.884 0.119 5.582 1.00 96.12 152 MET A C 1
ATOM 1116 O O . MET A 1 152 ? 7.524 -0.338 4.636 1.00 96.12 152 MET A O 1
ATOM 1120 N N . VAL A 1 153 ? 7.127 -0.229 6.850 1.00 96.50 153 VAL A N 1
ATOM 1121 C CA . VAL A 1 153 ? 8.171 -1.197 7.219 1.00 96.50 153 VAL A CA 1
ATOM 1122 C C . VAL A 1 153 ? 7.875 -2.555 6.584 1.00 96.50 153 VAL A C 1
ATOM 1124 O O . VAL A 1 153 ? 8.757 -3.153 5.971 1.00 96.50 153 VAL A O 1
ATOM 1127 N N . LEU A 1 154 ? 6.624 -3.017 6.660 1.00 96.19 154 LEU A N 1
ATOM 1128 C CA . LEU A 1 154 ? 6.220 -4.290 6.068 1.00 96.19 154 LEU A CA 1
ATOM 1129 C C . LEU A 1 154 ? 6.320 -4.291 4.544 1.00 96.19 154 LEU A C 1
ATOM 1131 O O . LEU A 1 154 ? 6.721 -5.310 3.996 1.00 96.19 154 LEU A O 1
ATOM 1135 N N . ILE A 1 155 ? 6.019 -3.187 3.856 1.00 95.62 155 ILE A N 1
ATOM 1136 C CA . ILE A 1 155 ? 6.217 -3.070 2.402 1.00 95.62 155 ILE A CA 1
ATOM 1137 C C . ILE A 1 155 ? 7.695 -3.266 2.056 1.00 95.62 155 ILE A C 1
ATOM 1139 O O . ILE A 1 155 ? 8.006 -4.068 1.181 1.00 95.62 155 ILE A O 1
ATOM 1143 N N . ILE A 1 156 ? 8.611 -2.608 2.773 1.00 94.19 156 ILE A N 1
ATOM 1144 C CA . ILE A 1 156 ? 10.057 -2.734 2.529 1.00 94.19 156 ILE A CA 1
ATOM 1145 C C . ILE A 1 156 ? 10.536 -4.168 2.798 1.00 94.19 156 ILE A C 1
ATOM 1147 O O . ILE A 1 156 ? 11.233 -4.754 1.968 1.00 94.19 156 ILE A O 1
ATOM 1151 N N . CYS A 1 157 ? 10.133 -4.766 3.924 1.00 94.50 157 CYS A N 1
ATOM 1152 C CA . CYS A 1 157 ? 10.461 -6.159 4.231 1.00 94.50 157 CYS A CA 1
ATOM 1153 C C . CYS A 1 157 ? 9.897 -7.120 3.174 1.00 94.50 157 CYS A C 1
ATOM 1155 O O . CYS A 1 157 ? 10.610 -7.997 2.691 1.00 94.50 157 CYS A O 1
ATOM 1157 N N . THR A 1 158 ? 8.636 -6.936 2.778 1.00 93.44 158 THR A N 1
ATOM 1158 C CA . THR A 1 158 ? 7.974 -7.767 1.763 1.00 93.44 158 THR A CA 1
ATOM 1159 C C . THR A 1 158 ? 8.654 -7.617 0.406 1.00 93.44 158 THR A C 1
ATOM 1161 O O . THR A 1 158 ? 8.822 -8.618 -0.284 1.00 93.44 158 THR A O 1
ATOM 1164 N N . ASN A 1 159 ? 9.120 -6.415 0.048 1.00 92.81 159 ASN A N 1
ATOM 1165 C CA . ASN A 1 159 ? 9.896 -6.198 -1.172 1.00 92.81 159 ASN A CA 1
ATOM 1166 C C . ASN A 1 159 ? 11.169 -7.048 -1.175 1.00 92.81 159 ASN A C 1
ATOM 1168 O O . ASN A 1 159 ? 11.412 -7.779 -2.130 1.00 92.81 159 ASN A O 1
ATOM 1172 N N . PHE A 1 160 ? 11.942 -7.020 -0.083 1.00 90.81 160 PHE A N 1
ATOM 1173 C CA . PHE A 1 160 ? 13.153 -7.836 0.033 1.00 90.81 160 PHE A CA 1
ATOM 1174 C C . PHE A 1 160 ? 12.857 -9.328 -0.171 1.00 90.81 160 PHE A C 1
ATOM 1176 O O . PHE A 1 160 ? 13.547 -9.994 -0.944 1.00 90.81 160 PHE A O 1
ATOM 1183 N N . PHE A 1 161 ? 11.819 -9.861 0.477 1.00 91.06 161 PHE A N 1
ATOM 1184 C CA . PHE A 1 161 ? 11.458 -11.271 0.320 1.00 91.06 161 PHE A CA 1
ATOM 1185 C C . PHE A 1 161 ? 10.942 -11.600 -1.085 1.00 91.06 161 PHE A C 1
ATOM 1187 O O . PHE A 1 161 ? 11.359 -12.610 -1.649 1.00 91.06 161 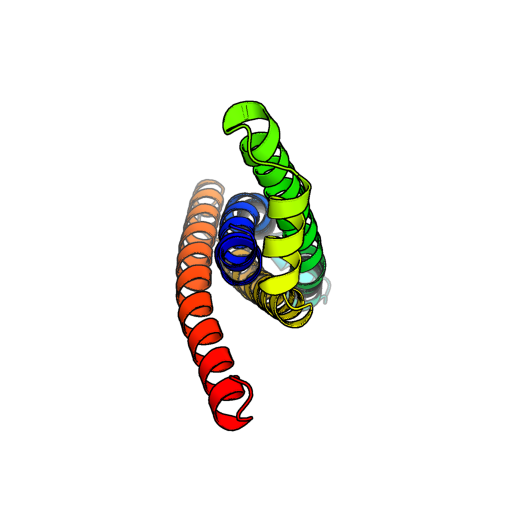PHE A O 1
ATOM 1194 N N . MET A 1 162 ? 10.089 -10.758 -1.679 1.00 88.00 162 MET A N 1
ATOM 1195 C CA . MET A 1 162 ? 9.575 -10.990 -3.034 1.00 88.00 162 MET A CA 1
ATOM 1196 C C . MET A 1 162 ? 10.684 -10.948 -4.079 1.00 88.00 162 MET A C 1
ATOM 1198 O O . MET A 1 162 ? 10.748 -11.842 -4.916 1.00 88.00 162 MET A O 1
ATOM 1202 N N . THR A 1 163 ? 11.582 -9.964 -4.025 1.00 87.38 163 THR A N 1
ATOM 1203 C CA . THR A 1 163 ? 12.691 -9.868 -4.983 1.00 87.38 163 THR A CA 1
ATOM 1204 C C . THR A 1 163 ? 13.610 -11.089 -4.896 1.00 87.38 163 THR A C 1
ATOM 1206 O O . THR A 1 163 ? 14.008 -11.628 -5.927 1.00 87.38 163 THR A O 1
ATOM 1209 N N . ASN A 1 164 ? 13.900 -11.589 -3.689 1.00 86.25 164 ASN A N 1
ATOM 1210 C CA . ASN A 1 164 ? 14.667 -12.829 -3.533 1.00 86.25 164 ASN A CA 1
ATOM 1211 C C . ASN A 1 164 ? 13.910 -14.055 -4.064 1.00 86.25 164 ASN A C 1
ATOM 1213 O O . ASN A 1 164 ? 14.507 -14.883 -4.748 1.00 86.25 164 ASN A O 1
ATOM 1217 N N . LEU A 1 165 ? 12.605 -14.162 -3.794 1.00 85.88 165 LEU A N 1
ATOM 1218 C CA . LEU A 1 165 ? 11.775 -15.267 -4.277 1.00 85.88 165 LEU A CA 1
ATOM 1219 C C . LEU A 1 165 ? 11.714 -15.307 -5.809 1.00 85.88 165 LEU A C 1
ATOM 1221 O O . LEU A 1 165 ? 11.849 -16.371 -6.405 1.00 85.88 165 LEU A O 1
ATOM 1225 N N . ILE A 1 166 ? 11.542 -14.149 -6.444 1.00 83.12 166 ILE A N 1
ATOM 1226 C CA . ILE A 1 166 ? 11.455 -14.039 -7.901 1.00 83.12 166 ILE A CA 1
ATOM 1227 C C . ILE A 1 166 ? 12.804 -14.363 -8.550 1.00 83.12 166 ILE A C 1
ATOM 1229 O O . ILE A 1 166 ? 12.853 -15.129 -9.508 1.00 83.12 166 ILE A O 1
ATOM 1233 N N . ARG A 1 167 ? 13.917 -13.870 -7.990 1.00 81.75 167 ARG A N 1
ATOM 1234 C CA . ARG A 1 167 ? 15.262 -14.252 -8.456 1.00 81.75 167 ARG A CA 1
ATOM 1235 C C . ARG A 1 167 ? 15.523 -15.748 -8.314 1.00 81.75 167 ARG A C 1
ATOM 1237 O O . ARG A 1 167 ? 16.072 -16.356 -9.224 1.00 81.75 167 ARG A O 1
ATOM 1244 N N . PHE A 1 168 ? 15.113 -16.343 -7.196 1.00 82.56 168 PHE A N 1
ATOM 1245 C CA . PHE A 1 168 ? 15.239 -17.782 -6.986 1.00 82.56 168 PHE A CA 1
ATOM 1246 C C . PHE A 1 168 ? 14.420 -18.584 -8.008 1.00 82.56 168 PHE A C 1
ATOM 1248 O O . PHE A 1 168 ? 14.905 -19.580 -8.537 1.00 82.56 168 PHE A O 1
ATOM 1255 N N . TYR A 1 169 ? 13.206 -18.128 -8.329 1.00 80.94 169 TYR A N 1
ATOM 1256 C CA . TYR A 1 169 ? 12.358 -18.741 -9.349 1.00 80.94 169 TYR A CA 1
ATOM 1257 C C . TYR A 1 169 ? 12.983 -18.679 -10.752 1.00 80.94 169 TYR A C 1
ATOM 1259 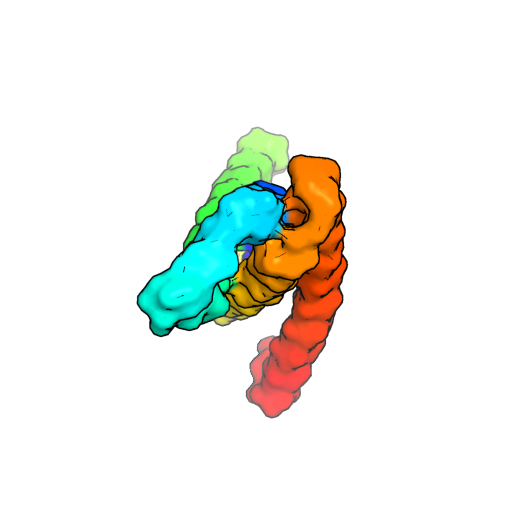O O . TYR A 1 169 ? 13.036 -19.703 -11.431 1.00 80.94 169 TYR A O 1
ATOM 1267 N N . TYR A 1 170 ? 13.515 -17.522 -11.164 1.00 80.00 170 TYR A N 1
ATOM 1268 C CA . TYR A 1 170 ? 14.209 -17.392 -12.452 1.00 80.00 170 TYR A CA 1
ATOM 1269 C C . TYR A 1 170 ? 15.454 -18.287 -12.534 1.00 80.00 170 TYR A C 1
ATOM 1271 O O . TYR A 1 170 ? 15.627 -18.996 -13.525 1.00 80.00 170 TYR A O 1
ATOM 1279 N N . GLY A 1 171 ? 16.242 -18.367 -11.453 1.00 76.44 171 GLY A N 1
ATOM 1280 C CA . GLY A 1 171 ? 17.400 -19.266 -11.381 1.00 76.44 171 GLY A CA 1
ATOM 1281 C C . GLY A 1 171 ? 17.037 -20.756 -11.468 1.00 76.44 171 GLY A C 1
ATOM 1282 O O . GLY A 1 171 ? 17.814 -21.551 -11.986 1.00 76.44 171 GLY A O 1
ATOM 1283 N N . LEU A 1 172 ? 15.842 -21.146 -11.013 1.00 73.44 172 LEU A N 1
ATOM 1284 C CA . LEU A 1 172 ? 15.317 -22.511 -11.157 1.00 73.44 172 LEU A CA 1
ATOM 1285 C C . LEU A 1 172 ? 14.841 -22.825 -12.580 1.00 73.44 172 LEU A C 1
ATOM 1287 O O . LEU A 1 172 ? 14.916 -23.975 -13.008 1.00 73.44 172 LEU A O 1
ATOM 1291 N N . MET A 1 173 ? 14.334 -21.822 -13.299 1.00 71.81 173 MET A N 1
ATOM 1292 C CA . MET A 1 173 ? 13.859 -21.970 -14.678 1.00 71.81 173 MET A CA 1
ATOM 1293 C C . MET A 1 173 ? 14.962 -21.817 -15.731 1.00 71.81 173 MET A C 1
ATOM 1295 O O . MET A 1 173 ? 14.702 -22.088 -16.901 1.00 71.81 173 MET A O 1
ATOM 1299 N N . GLY A 1 174 ? 16.178 -21.427 -15.334 1.00 63.59 174 GLY A N 1
ATOM 1300 C CA . GLY A 1 174 ? 17.305 -21.238 -16.252 1.00 63.59 174 GLY A CA 1
ATOM 1301 C C . GLY A 1 174 ? 17.088 -20.096 -17.247 1.00 63.59 174 GLY A C 1
ATOM 1302 O O . GLY A 1 174 ? 17.586 -20.161 -18.368 1.00 63.59 174 GLY A O 1
ATOM 1303 N N . ILE A 1 175 ? 16.293 -19.095 -16.858 1.00 62.62 175 ILE A N 1
ATOM 1304 C CA . ILE A 1 175 ? 16.057 -17.873 -17.627 1.00 62.62 175 ILE A CA 1
ATOM 1305 C C . ILE A 1 175 ? 16.990 -16.821 -17.020 1.00 62.62 175 ILE A C 1
ATOM 1307 O O . ILE A 1 175 ? 16.626 -16.185 -16.029 1.00 62.62 175 ILE A O 1
ATOM 1311 N N . ASP A 1 176 ? 18.208 -16.738 -17.556 1.00 49.44 176 ASP A N 1
ATOM 1312 C CA . ASP A 1 176 ? 19.170 -15.664 -17.271 1.00 49.44 176 ASP A CA 1
ATOM 1313 C C . ASP A 1 176 ? 18.997 -14.506 -18.262 1.00 49.44 176 ASP A C 1
ATOM 1315 O O . ASP A 1 176 ? 18.844 -14.789 -19.476 1.00 49.44 176 ASP A O 1
#